Protein AF-A0A1A8N4Y7-F1 (afdb_monomer_lite)

InterPro domains:
  IPR052587 TELO2-interacting protein 1 homolog [PTHR18460] (1-140)

Sequence (198 aa):
MRTSNDQKKLFVLKVFLGYFKVLGPLVSVVLNSAAHLERISKALMQVLELDVVDVRVVEERSHGESLERSSGSEGSYAAHIPQKHFLYFTDEKIFSVLMEICRTLGYYGNIYLLTDHFLDLYRQSLVYRKQAAMVLNEMVDPDTFWFTLNELHCPCSYTPPHPDLPPIQLSGMGRPRDEYSDNVLKLLREEFGWCDGS

Radius of gyration: 21.77 Å; chains: 1; bounding box: 58×40×51 Å

Organism: NCBI:txid704102

Structure (mmCIF, N/CA/C/O backbone):
data_AF-A0A1A8N4Y7-F1
#
_entry.id   AF-A0A1A8N4Y7-F1
#
loop_
_atom_site.group_PDB
_atom_site.id
_atom_site.type_symbol
_atom_site.label_atom_id
_atom_site.label_alt_id
_atom_site.label_comp_id
_atom_site.label_asym_id
_atom_site.label_entity_id
_atom_site.label_seq_id
_atom_site.pdbx_PDB_ins_code
_atom_site.Cartn_x
_atom_site.Cartn_y
_atom_site.Cartn_z
_atom_site.occupancy
_atom_site.B_iso_or_equiv
_atom_site.auth_seq_id
_atom_site.auth_comp_id
_atom_site.auth_asym_id
_atom_site.auth_atom_id
_atom_site.pdbx_PDB_model_num
ATOM 1 N N . MET A 1 1 ? -12.730 -2.961 15.810 1.00 57.03 1 MET A N 1
ATOM 2 C CA . MET A 1 1 ? -11.292 -2.636 15.932 1.00 57.03 1 MET A CA 1
ATOM 3 C C . MET A 1 1 ? -10.959 -1.882 17.215 1.00 57.03 1 MET A C 1
ATOM 5 O O . MET A 1 1 ? -10.147 -2.402 17.957 1.00 57.03 1 MET A O 1
ATOM 9 N N . ARG A 1 2 ? -11.600 -0.747 17.541 1.00 61.59 2 ARG A N 1
ATOM 10 C CA . ARG A 1 2 ? -11.180 0.144 18.651 1.00 61.59 2 ARG A CA 1
ATOM 11 C C . ARG A 1 2 ? -11.062 -0.472 20.060 1.00 61.59 2 ARG A C 1
ATOM 13 O O . ARG A 1 2 ? -10.175 -0.075 20.792 1.00 61.59 2 ARG A O 1
ATOM 20 N N . THR A 1 3 ? -11.907 -1.431 20.441 1.00 65.56 3 THR A N 1
ATOM 21 C CA . THR A 1 3 ? -11.985 -1.940 21.834 1.00 65.56 3 THR A CA 1
ATOM 22 C C . THR A 1 3 ? -11.586 -3.409 21.996 1.00 65.56 3 THR A C 1
ATOM 24 O O . THR A 1 3 ? -11.750 -3.996 23.060 1.00 65.56 3 THR A O 1
ATOM 27 N N . SER A 1 4 ? -11.096 -4.041 20.929 1.00 75.75 4 SER A N 1
ATOM 28 C CA . SER A 1 4 ? -10.704 -5.453 20.954 1.00 75.75 4 SER A CA 1
ATOM 29 C C . SER A 1 4 ? -9.263 -5.610 21.435 1.00 75.75 4 SER A C 1
ATOM 31 O O . SER A 1 4 ? -8.432 -4.763 21.130 1.00 75.75 4 SER A O 1
ATOM 33 N N . ASN A 1 5 ? -8.935 -6.729 22.086 1.00 86.69 5 ASN A N 1
ATOM 34 C CA . ASN A 1 5 ? -7.537 -7.110 22.301 1.00 86.69 5 ASN A CA 1
ATOM 35 C C . ASN A 1 5 ? -6.836 -7.337 20.941 1.00 86.69 5 ASN A C 1
ATOM 37 O O . ASN A 1 5 ? -7.474 -7.789 19.978 1.00 86.69 5 ASN A O 1
ATOM 41 N N . ASP A 1 6 ? -5.542 -7.041 20.878 1.00 89.06 6 ASP A N 1
ATOM 42 C CA . ASP A 1 6 ? -4.685 -7.097 19.694 1.00 89.06 6 ASP A CA 1
ATOM 43 C C . ASP A 1 6 ? -4.642 -8.486 19.065 1.00 89.06 6 ASP A C 1
ATOM 45 O O . ASP A 1 6 ? -4.742 -8.604 17.850 1.00 89.06 6 ASP A O 1
ATOM 49 N N . GLN A 1 7 ? -4.673 -9.555 19.865 1.00 90.75 7 GLN A N 1
ATOM 50 C CA . GLN A 1 7 ? -4.771 -10.925 19.340 1.00 90.75 7 GLN A CA 1
ATOM 51 C C . GLN A 1 7 ? -6.005 -11.127 18.446 1.00 90.75 7 GLN A C 1
ATOM 53 O O . GLN A 1 7 ? -5.927 -11.704 17.360 1.00 90.75 7 GLN A O 1
ATOM 58 N N . LYS A 1 8 ? -7.157 -10.591 18.864 1.00 91.12 8 LYS A N 1
ATOM 59 C CA . LYS A 1 8 ? -8.396 -10.679 18.085 1.00 91.12 8 LYS A CA 1
ATOM 60 C C . LYS A 1 8 ? -8.382 -9.721 16.890 1.00 91.12 8 LYS A C 1
ATOM 62 O O . LYS A 1 8 ? -8.895 -10.090 15.836 1.00 91.12 8 LYS A O 1
ATOM 67 N N . LYS A 1 9 ? -7.765 -8.536 17.008 1.00 91.50 9 LYS A N 1
ATOM 68 C CA . LYS A 1 9 ? -7.546 -7.632 15.860 1.00 91.50 9 LYS A CA 1
ATOM 69 C C . LYS A 1 9 ? -6.680 -8.308 14.797 1.00 91.50 9 LYS A C 1
ATOM 71 O O . LYS A 1 9 ? -7.064 -8.334 13.633 1.00 91.50 9 LYS A O 1
ATOM 76 N N . LEU A 1 10 ? -5.565 -8.909 15.212 1.00 93.12 10 LEU A N 1
ATOM 77 C CA . LEU A 1 10 ? -4.629 -9.618 14.349 1.00 93.12 10 LEU A CA 1
ATOM 78 C C . LEU A 1 10 ? -5.305 -10.789 13.634 1.00 93.12 10 LEU A C 1
ATOM 80 O O . LEU A 1 10 ? -5.138 -10.941 12.427 1.00 93.12 10 LEU A O 1
ATOM 84 N N . PHE A 1 11 ? -6.104 -11.587 14.349 1.00 94.50 11 PHE A N 1
ATOM 85 C CA . PHE A 1 11 ? -6.874 -12.670 13.738 1.00 94.50 11 PHE A CA 1
ATOM 86 C C . PHE A 1 11 ? -7.826 -12.152 12.651 1.00 94.50 11 PHE A C 1
ATOM 88 O O . PHE A 1 11 ? -7.798 -12.645 11.526 1.00 94.50 11 PHE A O 1
ATOM 95 N N . VAL A 1 12 ? -8.624 -11.123 12.958 1.00 94.69 12 VAL A N 1
ATOM 96 C CA . VAL A 1 12 ? -9.572 -10.537 11.994 1.00 94.69 12 VAL A CA 1
ATOM 97 C C . VAL A 1 12 ? -8.844 -9.964 10.776 1.00 94.69 12 VAL A C 1
ATOM 99 O O . VAL A 1 12 ? -9.284 -10.190 9.652 1.00 94.69 12 VAL A O 1
ATOM 102 N N . LEU A 1 13 ? -7.716 -9.277 10.975 1.00 95.44 13 LEU A N 1
ATOM 103 C CA . LEU A 1 13 ? -6.910 -8.732 9.880 1.00 95.44 13 LEU A CA 1
ATOM 104 C C . LEU A 1 13 ? -6.302 -9.827 9.001 1.00 95.44 13 LEU A C 1
ATOM 106 O O . LEU A 1 13 ? -6.333 -9.704 7.782 1.00 95.44 13 LEU A O 1
ATOM 110 N N . LYS A 1 14 ? -5.811 -10.923 9.590 1.00 96.19 14 LYS A N 1
ATOM 111 C CA . LYS A 1 14 ? -5.306 -12.073 8.825 1.00 96.19 14 LYS A CA 1
ATOM 112 C C . LYS A 1 14 ? -6.402 -12.746 8.005 1.00 96.19 14 LYS A C 1
ATOM 114 O O . LYS A 1 14 ? -6.163 -13.104 6.857 1.00 96.19 14 LYS A O 1
ATOM 119 N N . VAL A 1 15 ? -7.601 -12.891 8.570 1.00 97.12 15 VAL A N 1
ATOM 120 C CA . VAL A 1 15 ? -8.767 -13.408 7.840 1.00 97.12 15 VAL A CA 1
ATOM 121 C C . VAL A 1 15 ? -9.135 -12.471 6.688 1.00 97.12 15 VAL A C 1
ATOM 123 O O . VAL A 1 15 ? -9.337 -12.928 5.567 1.00 97.12 15 VAL A O 1
ATOM 126 N N . PHE A 1 16 ? -9.164 -11.161 6.937 1.00 95.44 16 PHE A N 1
ATOM 127 C CA . PHE A 1 16 ? -9.442 -10.150 5.918 1.00 95.44 16 PHE A CA 1
ATOM 128 C C . PHE A 1 16 ? -8.416 -10.166 4.775 1.00 95.44 16 PHE A C 1
ATOM 130 O O . PHE A 1 16 ? -8.795 -10.213 3.607 1.00 95.44 16 PHE A O 1
ATOM 137 N N . LEU A 1 17 ? -7.125 -10.230 5.104 1.00 96.75 17 LEU A N 1
ATOM 138 C CA . LEU A 1 17 ? -6.049 -10.421 4.133 1.00 96.75 17 LEU A CA 1
ATOM 139 C C . LEU A 1 17 ? -6.221 -11.729 3.344 1.00 96.75 17 LEU A C 1
ATOM 141 O O . LEU A 1 17 ? -6.048 -11.745 2.127 1.00 96.75 17 LEU A O 1
ATOM 145 N N . GLY A 1 18 ? -6.591 -12.818 4.022 1.00 97.50 18 GLY A N 1
ATOM 146 C CA . GLY A 1 18 ? -6.888 -14.102 3.392 1.00 97.50 18 GLY A CA 1
ATOM 147 C C . GLY A 1 18 ? -7.985 -13.988 2.332 1.00 97.50 18 GLY A C 1
ATOM 148 O O . GLY A 1 18 ? -7.808 -14.498 1.229 1.00 97.50 18 GLY A O 1
ATOM 149 N N . TYR A 1 19 ? -9.066 -13.253 2.612 1.00 96.44 19 TYR A N 1
ATOM 150 C CA . TYR A 1 19 ? -10.117 -13.001 1.621 1.00 96.44 19 TYR A CA 1
ATOM 151 C C . TYR A 1 19 ? -9.598 -12.262 0.386 1.00 96.44 19 TYR A C 1
ATOM 153 O O . TYR A 1 19 ? -9.947 -12.651 -0.725 1.00 96.44 19 TYR A O 1
ATOM 161 N N . PHE A 1 20 ? -8.737 -11.252 0.542 1.00 95.25 20 PHE A N 1
ATOM 162 C CA . PHE A 1 20 ? -8.137 -10.582 -0.616 1.00 95.25 20 PHE A CA 1
ATOM 163 C C . PHE A 1 20 ? -7.240 -11.506 -1.433 1.00 95.25 20 PHE A C 1
ATOM 165 O O . PHE A 1 20 ? -7.329 -11.502 -2.657 1.00 95.25 20 PHE A O 1
ATOM 172 N N . LYS A 1 21 ? -6.428 -12.339 -0.776 1.00 94.75 21 LYS A N 1
ATOM 173 C CA . LYS A 1 21 ? -5.584 -13.319 -1.474 1.00 94.75 21 LYS A CA 1
ATOM 174 C C . LYS A 1 21 ? -6.410 -14.347 -2.248 1.00 94.75 21 LYS A C 1
ATOM 176 O O . LYS A 1 21 ? -6.024 -14.714 -3.350 1.00 94.75 21 LYS A O 1
ATOM 181 N N . VAL A 1 22 ? -7.542 -14.785 -1.693 1.00 97.75 22 VAL A N 1
ATOM 182 C CA . VAL A 1 22 ? -8.465 -15.716 -2.364 1.00 97.75 22 VAL A CA 1
ATOM 183 C C . VAL A 1 22 ? -9.197 -15.046 -3.529 1.00 97.75 22 VAL A C 1
ATOM 185 O O . VAL A 1 22 ? -9.360 -15.664 -4.576 1.00 97.75 22 VAL A O 1
ATOM 188 N N . LEU A 1 23 ? -9.628 -13.790 -3.368 1.00 96.31 23 LEU A N 1
ATOM 189 C CA . LEU A 1 23 ? -10.265 -13.024 -4.443 1.00 96.31 23 LEU A CA 1
ATOM 190 C C . LEU A 1 23 ? -9.293 -12.722 -5.594 1.00 96.31 23 LEU A C 1
ATOM 192 O O . LEU A 1 23 ? -9.710 -12.702 -6.754 1.00 96.31 23 LEU A O 1
ATOM 196 N N . GLY A 1 24 ? -8.016 -12.481 -5.285 1.00 95.25 24 GLY A N 1
ATOM 197 C CA . GLY A 1 24 ? -6.978 -12.204 -6.272 1.00 95.25 24 GLY A CA 1
ATOM 198 C C . GLY A 1 24 ? -7.381 -11.054 -7.208 1.00 95.25 24 GLY A C 1
ATOM 199 O O . GLY A 1 24 ? -7.834 -10.017 -6.726 1.00 95.25 24 GLY A O 1
ATOM 200 N N . PRO A 1 25 ? -7.310 -11.214 -8.543 1.00 95.31 25 PRO A N 1
ATOM 201 C CA . PRO A 1 25 ? -7.673 -10.156 -9.496 1.00 95.31 25 PRO A CA 1
ATOM 202 C C . PRO A 1 25 ? -9.106 -9.608 -9.359 1.00 95.31 25 PRO A C 1
ATOM 204 O O . PRO A 1 25 ? -9.379 -8.478 -9.768 1.00 95.31 25 PRO A O 1
ATOM 207 N N . LEU A 1 26 ? -10.035 -10.365 -8.755 1.00 96.50 26 LEU A N 1
ATOM 208 C CA . LEU A 1 26 ? -11.404 -9.893 -8.503 1.00 96.50 26 LEU A CA 1
ATOM 209 C C . LEU A 1 26 ? -11.458 -8.754 -7.476 1.00 96.50 26 LEU A C 1
ATOM 211 O O . LEU A 1 26 ? -12.466 -8.051 -7.403 1.00 96.50 26 LEU A O 1
ATOM 215 N N . VAL A 1 27 ? -10.382 -8.529 -6.715 1.00 96.00 27 VAL A N 1
ATOM 216 C CA . VAL A 1 27 ? -10.250 -7.375 -5.819 1.00 96.00 27 VAL A CA 1
ATOM 217 C C . VAL A 1 27 ? -10.451 -6.065 -6.582 1.00 96.00 27 VAL A C 1
ATOM 219 O O . VAL A 1 27 ? -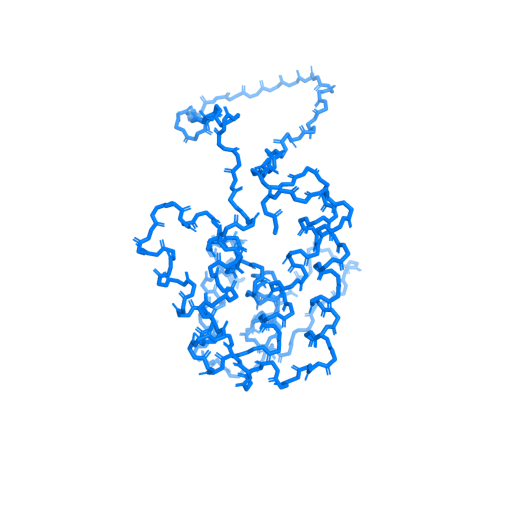11.211 -5.222 -6.112 1.00 96.00 27 VAL A O 1
ATOM 222 N N . SER A 1 28 ? -9.883 -5.918 -7.784 1.00 95.38 28 SER A N 1
ATOM 223 C CA . SER A 1 28 ? -10.105 -4.733 -8.629 1.00 95.38 28 SER A CA 1
ATOM 224 C C . SER A 1 28 ? -11.594 -4.500 -8.924 1.00 95.38 28 SER A C 1
ATOM 226 O O . SER A 1 28 ? -12.100 -3.387 -8.781 1.00 95.38 28 SER A O 1
ATOM 228 N N . VAL A 1 29 ? -12.340 -5.569 -9.231 1.00 95.62 29 VAL A N 1
ATOM 229 C CA . VAL A 1 29 ? -13.786 -5.494 -9.506 1.00 95.62 29 VAL A CA 1
ATOM 230 C C . VAL A 1 29 ? -14.568 -5.057 -8.268 1.00 95.62 29 VAL A C 1
ATOM 232 O O . VAL A 1 29 ? -15.445 -4.200 -8.366 1.00 95.62 29 VAL A O 1
ATOM 235 N N . VAL A 1 30 ? -14.238 -5.608 -7.097 1.00 95.00 30 VAL A N 1
ATOM 236 C CA . VAL A 1 30 ? -14.878 -5.231 -5.827 1.00 95.00 30 VAL A CA 1
ATOM 237 C C . VAL A 1 30 ? -14.598 -3.764 -5.486 1.00 95.00 30 VAL A C 1
ATOM 239 O O . VAL A 1 30 ? -15.504 -3.049 -5.052 1.00 95.00 30 VAL A O 1
ATOM 242 N N . LEU A 1 31 ? -13.368 -3.297 -5.712 1.00 95.06 31 LEU A N 1
ATOM 243 C CA . LEU A 1 31 ? -12.937 -1.935 -5.389 1.00 95.06 31 LEU A CA 1
ATOM 244 C C . LEU A 1 31 ? -13.480 -0.865 -6.344 1.00 95.06 31 LEU A C 1
ATOM 246 O O . LEU A 1 31 ? -13.580 0.288 -5.938 1.00 95.06 31 LEU A O 1
ATOM 250 N N . ASN A 1 32 ? -13.930 -1.227 -7.549 1.00 93.75 32 ASN A N 1
ATOM 251 C CA . ASN A 1 32 ? -14.665 -0.298 -8.421 1.00 93.75 32 ASN A CA 1
ATOM 252 C C . ASN A 1 32 ? -15.988 0.185 -7.796 1.00 93.75 32 ASN A C 1
ATOM 254 O O . ASN A 1 32 ? -16.564 1.184 -8.224 1.00 93.75 32 ASN A O 1
ATOM 258 N N . SER A 1 33 ? -16.488 -0.501 -6.766 1.00 96.56 33 SER A N 1
ATOM 259 C CA . SER A 1 33 ? -17.605 -0.011 -5.971 1.00 96.56 33 SER A CA 1
ATOM 260 C C . SER A 1 33 ? -17.134 1.048 -4.972 1.00 96.56 33 SER A C 1
ATOM 262 O O . SER A 1 33 ? -16.488 0.728 -3.971 1.00 96.56 33 SER A O 1
ATOM 264 N N . ALA A 1 34 ? -17.561 2.297 -5.186 1.00 94.69 34 ALA A N 1
ATOM 265 C CA . ALA A 1 34 ? -17.242 3.430 -4.313 1.00 94.69 34 ALA A CA 1
ATOM 266 C C . ALA A 1 34 ? -17.517 3.141 -2.826 1.00 94.69 34 ALA A C 1
ATOM 268 O O . ALA A 1 34 ? -16.712 3.479 -1.967 1.00 94.69 34 ALA A O 1
ATOM 269 N N . ALA A 1 35 ? -18.606 2.432 -2.512 1.00 95.81 35 ALA A N 1
ATOM 270 C CA . ALA A 1 35 ? -18.960 2.101 -1.134 1.00 95.81 35 ALA A CA 1
ATOM 271 C C . ALA A 1 35 ? -18.015 1.072 -0.484 1.00 95.81 35 ALA A C 1
ATOM 273 O O . ALA A 1 35 ? -17.877 1.051 0.740 1.00 95.81 35 ALA A O 1
ATOM 274 N N . HIS A 1 36 ? -17.402 0.171 -1.257 1.00 95.25 36 HIS A N 1
ATOM 275 C CA . HIS A 1 36 ? -16.406 -0.768 -0.730 1.00 95.25 36 HIS A CA 1
ATOM 276 C C . HIS A 1 36 ? -15.056 -0.077 -0.563 1.00 95.25 36 HIS A C 1
ATOM 278 O O . HIS A 1 36 ? -14.459 -0.183 0.510 1.00 95.25 36 HIS A O 1
ATOM 284 N N . LEU A 1 37 ? -14.639 0.684 -1.580 1.00 96.31 37 LEU A N 1
ATOM 285 C CA . LEU A 1 37 ? -13.425 1.491 -1.541 1.00 96.31 37 LEU A CA 1
ATOM 286 C C . LEU A 1 37 ? -13.443 2.444 -0.342 1.00 96.31 37 LEU A C 1
ATOM 288 O O . LEU A 1 37 ? -12.561 2.377 0.504 1.00 96.31 37 LEU A O 1
ATOM 292 N N . GLU A 1 38 ? -14.506 3.231 -0.179 1.00 95.44 38 GLU A N 1
ATOM 293 C CA . GLU A 1 38 ? -14.634 4.193 0.917 1.00 95.44 38 GLU A CA 1
ATOM 294 C C . GLU A 1 38 ? -14.578 3.523 2.300 1.00 95.44 38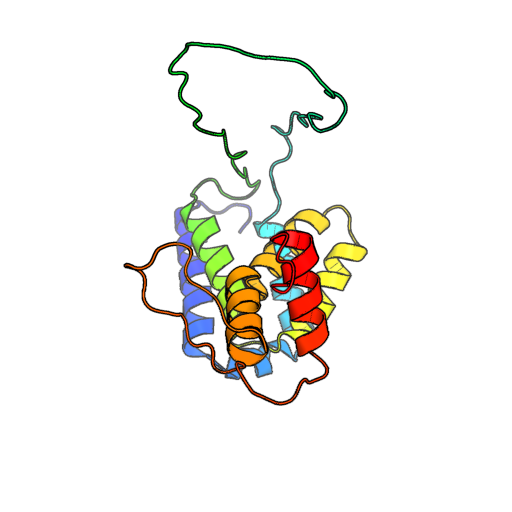 GLU A C 1
ATOM 296 O O . GLU A 1 38 ? -13.912 4.021 3.211 1.00 95.44 38 GLU A O 1
ATOM 301 N N . ARG A 1 39 ? -15.249 2.374 2.475 1.00 95.62 39 ARG A N 1
ATOM 302 C CA . ARG A 1 39 ? -15.230 1.636 3.749 1.00 95.62 39 ARG A CA 1
ATOM 303 C C . ARG A 1 39 ? -13.833 1.134 4.090 1.00 95.62 39 ARG A C 1
ATOM 305 O O . ARG A 1 39 ? -13.419 1.259 5.242 1.00 95.62 39 ARG A O 1
ATOM 312 N N . ILE A 1 40 ? -13.120 0.580 3.110 1.00 95.06 40 ILE A N 1
ATOM 313 C CA . ILE A 1 40 ? -11.752 0.089 3.295 1.00 95.06 40 ILE A CA 1
ATOM 314 C C . ILE A 1 40 ? -10.816 1.260 3.591 1.00 95.06 40 ILE A C 1
ATOM 316 O O . ILE A 1 40 ? -10.089 1.213 4.583 1.00 95.06 40 ILE A O 1
ATOM 320 N N . SER A 1 41 ? -10.888 2.338 2.810 1.00 95.12 41 SER A N 1
ATOM 321 C CA . SER A 1 41 ? -10.057 3.527 2.995 1.00 95.12 41 SER A CA 1
ATOM 322 C C . SER A 1 41 ? -10.249 4.146 4.374 1.00 95.12 41 SER A C 1
ATOM 324 O O . SER A 1 41 ? -9.273 4.353 5.093 1.00 95.12 41 SER A O 1
ATOM 326 N N . LYS A 1 42 ? -11.497 4.366 4.811 1.00 93.31 42 LYS A N 1
ATOM 327 C CA . LYS A 1 42 ? -11.785 4.899 6.153 1.00 93.31 42 LYS A CA 1
ATOM 328 C C . LYS A 1 42 ? -11.284 3.972 7.260 1.00 93.31 42 LYS A C 1
ATOM 330 O O . LYS A 1 42 ? -10.741 4.453 8.253 1.00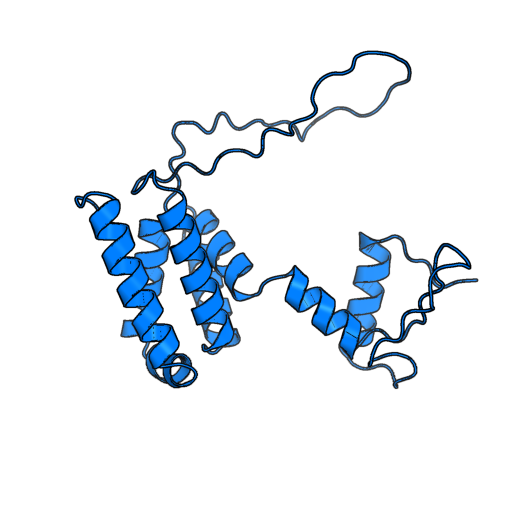 93.31 42 LYS A O 1
ATOM 335 N N . ALA A 1 43 ? -11.431 2.657 7.091 1.00 93.75 43 ALA A N 1
ATOM 336 C CA . ALA A 1 43 ? -10.924 1.687 8.056 1.00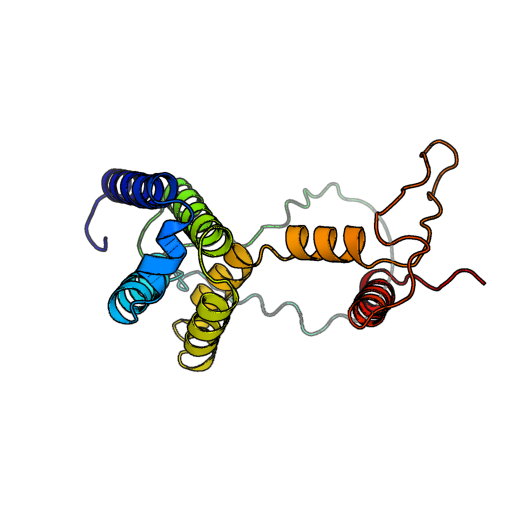 93.75 43 ALA A CA 1
ATOM 337 C C . ALA A 1 43 ? -9.389 1.712 8.151 1.00 93.75 43 ALA A C 1
ATOM 339 O O . ALA A 1 43 ? -8.864 1.660 9.263 1.00 93.75 43 ALA A O 1
ATOM 340 N N . LEU A 1 44 ? -8.685 1.837 7.019 1.00 94.56 44 LEU A N 1
ATOM 341 C CA . LEU A 1 44 ? -7.226 1.976 6.972 1.00 94.56 44 LEU A CA 1
ATOM 342 C C . LEU A 1 44 ? -6.762 3.283 7.623 1.00 94.56 44 LEU A C 1
ATOM 344 O O . LEU A 1 44 ? -5.902 3.245 8.498 1.00 94.56 44 LEU A O 1
ATOM 348 N N . MET A 1 45 ? -7.373 4.419 7.270 1.00 93.62 45 MET A N 1
ATOM 349 C CA . MET A 1 45 ? -7.046 5.721 7.872 1.00 93.62 45 MET A CA 1
ATOM 350 C C . MET A 1 45 ? -7.241 5.717 9.387 1.00 93.62 45 MET A C 1
ATOM 352 O O . MET A 1 45 ? -6.457 6.315 10.120 1.00 93.62 45 MET A O 1
ATOM 356 N N . GLN A 1 46 ? -8.278 5.018 9.850 1.00 90.25 46 GLN A N 1
ATOM 357 C CA . GLN A 1 46 ? -8.541 4.852 11.266 1.00 90.25 46 GLN A CA 1
ATOM 358 C C . GLN A 1 46 ? -7.503 3.940 11.926 1.00 90.25 46 GLN A C 1
ATOM 360 O O . GLN A 1 46 ? -6.902 4.332 12.909 1.00 90.25 46 GLN A O 1
ATOM 365 N N . VAL A 1 47 ? -7.281 2.715 11.447 1.00 90.56 47 VAL A N 1
ATOM 366 C CA . VAL A 1 47 ? -6.401 1.769 12.161 1.00 90.56 47 VAL A CA 1
ATOM 367 C C . VAL A 1 47 ? -4.927 2.191 12.138 1.00 90.56 47 VAL A C 1
ATOM 369 O O . VAL A 1 47 ? -4.207 1.871 13.077 1.00 90.56 47 VAL A O 1
ATOM 372 N N . LEU A 1 48 ? -4.502 2.938 11.114 1.00 90.62 48 LEU A N 1
ATOM 373 C CA . LEU A 1 48 ? -3.144 3.478 10.976 1.00 90.62 48 LEU A CA 1
ATOM 374 C C . LEU A 1 48 ? -2.951 4.836 11.665 1.00 90.62 48 LEU A C 1
ATOM 376 O O . LEU A 1 48 ? -1.911 5.465 11.480 1.00 90.62 48 LEU A O 1
ATOM 380 N N . GLU A 1 49 ? -3.933 5.319 12.428 1.00 89.31 49 GLU A N 1
ATOM 381 C CA . GLU A 1 49 ? -3.798 6.566 13.178 1.00 89.31 49 GLU A CA 1
ATOM 382 C C . GLU A 1 49 ? -2.628 6.466 14.166 1.00 89.31 49 GLU A C 1
ATOM 384 O O . GLU A 1 49 ? -2.607 5.616 15.064 1.00 89.31 49 GLU A O 1
ATOM 389 N N . LEU A 1 50 ? -1.627 7.316 13.943 1.00 82.44 50 LEU A N 1
ATOM 390 C CA . LEU A 1 50 ? -0.409 7.357 14.740 1.00 82.44 50 LEU A CA 1
ATOM 391 C C . LEU A 1 50 ? -0.694 8.017 16.085 1.00 82.44 50 LEU A C 1
ATOM 393 O O . LEU A 1 50 ? -1.386 9.034 16.153 1.00 82.44 50 LEU A O 1
ATOM 397 N N . ASP A 1 51 ? -0.110 7.461 17.137 1.00 76.94 51 ASP A N 1
ATOM 398 C CA . ASP A 1 51 ? -0.063 8.100 18.438 1.00 76.94 51 ASP A CA 1
ATOM 399 C C . ASP A 1 51 ? 1.016 9.190 18.414 1.00 76.94 51 ASP A C 1
ATOM 401 O O . ASP A 1 51 ? 2.217 8.920 18.389 1.00 76.94 51 ASP A O 1
ATOM 405 N N . VAL A 1 52 ? 0.574 10.446 18.343 1.00 65.44 52 VAL A N 1
ATOM 406 C CA . VAL A 1 52 ? 1.459 11.617 18.259 1.00 65.44 52 VAL A CA 1
ATOM 407 C C . VAL A 1 52 ? 1.876 12.104 19.657 1.00 65.44 52 VAL A C 1
ATOM 409 O O . VAL A 1 52 ? 2.594 13.095 19.761 1.00 65.44 52 VAL A O 1
ATOM 412 N N . VAL A 1 53 ? 1.472 11.423 20.739 1.00 59.66 53 VAL A N 1
ATOM 413 C CA . VAL A 1 53 ? 1.784 11.840 22.119 1.00 59.66 53 VAL A CA 1
ATOM 414 C C . VAL A 1 53 ? 3.295 11.879 22.383 1.00 59.66 53 VAL A C 1
ATOM 416 O O . VAL A 1 53 ? 3.749 12.737 23.136 1.00 59.66 53 VAL A O 1
ATOM 419 N N . ASP A 1 54 ? 4.080 11.036 21.703 1.00 47.31 54 ASP A N 1
ATOM 420 C CA . ASP A 1 54 ? 5.543 10.973 21.853 1.00 47.31 54 ASP A CA 1
ATOM 421 C C . ASP A 1 54 ? 6.313 11.628 20.692 1.00 47.31 54 ASP A C 1
ATOM 423 O O . ASP A 1 54 ? 7.509 11.409 20.495 1.00 47.31 54 ASP A O 1
ATOM 427 N N . VAL A 1 55 ? 5.644 12.473 19.899 1.00 50.66 55 VAL A N 1
ATOM 428 C CA . VAL A 1 55 ? 6.330 13.292 18.895 1.00 50.66 55 VAL A CA 1
ATOM 429 C C . VAL A 1 55 ? 6.818 14.561 19.581 1.00 50.66 55 VAL A C 1
ATOM 431 O O . VAL A 1 55 ? 6.310 15.662 19.369 1.00 50.66 55 VAL A O 1
ATOM 434 N N . ARG A 1 56 ? 7.886 14.411 20.375 1.00 44.50 56 ARG A N 1
ATOM 435 C CA . ARG A 1 56 ? 8.911 15.456 20.393 1.00 44.50 56 ARG A CA 1
ATOM 436 C C . ARG A 1 56 ? 9.411 15.545 18.962 1.00 44.50 56 ARG A C 1
ATOM 438 O O . ARG A 1 56 ? 10.208 14.727 18.516 1.00 44.50 56 ARG A O 1
ATOM 445 N N . VAL A 1 57 ? 8.816 16.473 18.221 1.00 48.81 57 VAL A N 1
ATOM 446 C CA . VAL A 1 57 ? 9.272 16.901 16.908 1.00 48.81 57 VAL A CA 1
ATOM 447 C C . VAL A 1 57 ? 10.737 17.271 17.095 1.00 48.81 57 VAL A C 1
ATOM 449 O O . VAL A 1 57 ? 11.049 18.335 17.618 1.00 48.81 57 VAL A O 1
ATOM 452 N N . VAL A 1 58 ? 11.644 16.364 16.746 1.00 47.09 58 VAL A N 1
ATOM 453 C CA . VAL A 1 58 ? 13.038 16.723 16.536 1.00 47.09 58 VAL A CA 1
ATOM 454 C C . VAL A 1 58 ? 13.032 17.521 15.236 1.00 47.09 58 VAL A C 1
ATOM 456 O O . VAL A 1 58 ? 13.133 16.984 14.134 1.00 47.09 58 VAL A O 1
ATOM 459 N N . GLU A 1 59 ? 12.806 18.825 15.382 1.00 45.31 59 GLU A N 1
ATOM 460 C CA . GLU A 1 59 ? 13.250 19.855 14.450 1.00 45.31 59 GLU A CA 1
ATOM 461 C C . GLU A 1 59 ? 14.794 19.819 14.371 1.00 45.31 59 GLU A C 1
ATOM 463 O O . GLU A 1 59 ? 15.459 20.764 14.763 1.00 45.31 59 GLU A O 1
ATOM 468 N N . GLU A 1 60 ? 15.408 18.737 13.879 1.00 42.75 60 GLU A N 1
ATOM 469 C CA . GLU A 1 60 ? 16.834 18.727 13.487 1.00 42.75 60 GLU A CA 1
ATOM 470 C C . GLU A 1 60 ? 16.962 18.512 11.983 1.00 42.75 60 GLU A C 1
ATOM 472 O O . GLU A 1 60 ? 17.546 17.546 11.497 1.00 42.75 60 GLU A O 1
ATOM 477 N N . ARG A 1 61 ? 16.403 19.438 11.204 1.00 45.69 61 ARG A N 1
ATOM 478 C CA . ARG A 1 61 ? 16.918 19.689 9.847 1.00 45.69 61 ARG A CA 1
ATOM 479 C C . ARG A 1 61 ? 17.175 21.159 9.538 1.00 45.69 61 ARG A C 1
ATOM 481 O O . ARG A 1 61 ? 17.564 21.466 8.417 1.00 45.69 61 ARG A O 1
ATOM 488 N N . SER A 1 62 ? 17.053 22.053 10.518 1.00 49.28 62 SER A N 1
ATOM 489 C CA . SER A 1 62 ? 17.439 23.451 10.340 1.00 49.28 62 SER A CA 1
ATOM 490 C C . SER A 1 62 ? 18.642 23.798 11.210 1.00 49.28 62 SER A C 1
ATOM 492 O O . SER A 1 62 ? 18.519 23.930 12.421 1.00 49.28 62 SER A O 1
ATOM 494 N N . HIS A 1 63 ? 19.760 24.013 10.509 1.00 41.28 63 HIS A N 1
ATOM 495 C CA . HIS A 1 63 ? 20.993 24.714 10.897 1.00 41.28 63 HIS A CA 1
ATOM 496 C C . HIS A 1 63 ? 22.173 23.842 11.343 1.00 41.28 63 HIS A C 1
ATOM 498 O O . HIS A 1 63 ? 22.185 23.264 12.422 1.00 41.28 63 HIS A O 1
ATOM 504 N N . GLY A 1 64 ? 23.212 23.822 10.501 1.00 33.25 64 GLY A N 1
ATOM 505 C CA . GLY A 1 64 ? 24.507 23.225 10.820 1.00 33.25 64 GLY A CA 1
ATOM 506 C C . GLY A 1 64 ? 25.426 23.082 9.612 1.00 33.25 64 GLY A C 1
ATOM 507 O O . GLY A 1 64 ? 25.912 21.995 9.329 1.00 33.25 64 GLY A O 1
ATOM 508 N N . GLU A 1 65 ? 25.628 24.166 8.867 1.00 42.16 65 GLU A N 1
ATOM 509 C CA . GLU A 1 65 ? 26.718 24.280 7.901 1.00 42.16 65 GLU A CA 1
ATOM 510 C C . GLU A 1 65 ? 28.063 24.299 8.663 1.00 42.16 65 GLU A C 1
ATOM 512 O O . GLU A 1 65 ? 28.215 25.073 9.602 1.00 42.16 65 GLU A O 1
ATOM 517 N N . SER A 1 66 ? 29.029 23.488 8.212 1.00 42.12 66 SER A N 1
ATOM 518 C CA . SER A 1 66 ? 30.486 23.641 8.400 1.00 42.12 66 SER A CA 1
ATOM 519 C C . SER A 1 66 ? 31.090 23.548 9.822 1.00 42.12 66 SER A C 1
ATOM 521 O O . SER A 1 66 ? 30.975 24.471 10.618 1.00 42.12 66 SER A O 1
ATOM 523 N N . LEU A 1 67 ? 31.847 22.475 10.110 1.00 44.75 67 LEU A N 1
ATOM 524 C CA . LEU A 1 67 ? 33.317 22.499 10.306 1.00 44.75 67 LEU A CA 1
ATOM 525 C C . LEU A 1 67 ? 33.859 21.154 10.859 1.00 44.75 67 LEU A C 1
ATOM 527 O O . LEU A 1 67 ? 33.447 20.682 11.909 1.00 44.75 67 LEU A O 1
ATOM 531 N N . GLU A 1 68 ? 34.851 20.608 10.149 1.00 43.69 68 GLU A N 1
ATOM 532 C CA . GLU A 1 68 ? 36.095 19.987 10.651 1.00 43.69 68 GLU A CA 1
ATOM 533 C C . GLU A 1 68 ? 36.078 18.889 11.756 1.00 43.69 68 GLU A C 1
ATOM 535 O O . GLU A 1 68 ? 36.004 19.143 12.950 1.00 43.69 68 GLU A O 1
ATOM 540 N N . ARG A 1 69 ? 36.393 17.667 11.296 1.00 37.84 69 ARG A N 1
ATOM 541 C CA . ARG A 1 69 ? 37.616 16.892 11.616 1.00 37.84 69 ARG A CA 1
ATOM 542 C C . ARG A 1 69 ? 37.819 16.280 13.028 1.00 37.84 69 ARG A C 1
ATOM 544 O O . ARG A 1 69 ? 38.079 16.942 14.024 1.00 37.84 69 ARG A O 1
ATOM 551 N N . SER A 1 70 ? 38.002 14.953 12.965 1.00 37.28 70 SER A N 1
ATOM 552 C CA . SER A 1 70 ? 38.839 14.039 13.781 1.00 37.28 70 SER A CA 1
ATOM 553 C C . SER A 1 70 ? 38.320 13.365 15.068 1.00 37.28 70 SER A C 1
ATOM 555 O O . SER A 1 70 ? 38.164 13.969 16.119 1.00 37.28 70 SER A O 1
ATOM 557 N N . SER A 1 71 ? 38.301 12.029 14.936 1.00 41.75 71 SER A N 1
ATOM 558 C CA . SER A 1 71 ? 38.734 10.962 15.855 1.00 41.75 71 SER A CA 1
ATOM 559 C C . SER A 1 71 ? 37.920 10.626 17.107 1.00 41.75 71 SER A C 1
ATOM 561 O O . SER A 1 71 ? 37.991 11.309 18.120 1.00 41.75 71 SER A O 1
ATOM 563 N N . GLY A 1 72 ? 37.370 9.407 17.070 1.00 39.31 72 GLY A N 1
ATOM 564 C CA . GLY A 1 72 ? 37.535 8.445 18.159 1.00 39.31 72 GLY A CA 1
ATOM 565 C C . GLY A 1 72 ? 36.400 8.381 19.167 1.00 39.31 72 GLY A C 1
ATOM 566 O O . GLY A 1 72 ? 36.540 8.873 20.278 1.00 39.31 72 GLY A O 1
ATOM 567 N N . SER A 1 73 ? 35.320 7.684 18.818 1.00 35.47 73 SER A N 1
ATOM 568 C CA . SER A 1 73 ? 34.522 6.933 19.790 1.00 35.47 73 SER A CA 1
ATOM 569 C C . SER A 1 73 ? 33.620 5.957 19.040 1.00 35.47 73 SER A C 1
ATOM 571 O O . SER A 1 73 ? 32.812 6.372 18.210 1.00 35.47 73 SER A O 1
ATOM 573 N N . GLU A 1 74 ? 33.782 4.664 19.315 1.00 44.72 74 GLU A N 1
ATOM 574 C CA . GLU A 1 74 ? 32.847 3.599 18.950 1.00 44.72 74 GLU A CA 1
ATOM 575 C C . GLU A 1 74 ? 31.521 3.826 19.697 1.00 44.72 74 GLU A C 1
ATOM 577 O O . GLU A 1 74 ? 31.231 3.222 20.726 1.00 44.72 74 GLU A O 1
ATOM 582 N N . GLY A 1 75 ? 30.723 4.768 19.203 1.00 34.19 75 GLY A N 1
ATOM 583 C CA . GLY A 1 75 ? 29.354 4.992 19.632 1.00 34.19 75 GLY A CA 1
ATOM 584 C C . GLY A 1 75 ? 28.424 4.300 18.653 1.00 34.19 75 GLY A C 1
ATOM 585 O O . GLY A 1 75 ? 28.350 4.693 17.497 1.00 34.19 75 GLY A O 1
ATOM 586 N N . SER A 1 76 ? 27.737 3.260 19.118 1.00 39.66 76 SER A N 1
ATOM 587 C CA . SER A 1 76 ? 26.662 2.557 18.418 1.00 39.66 76 SER A CA 1
ATOM 588 C C . SER A 1 76 ? 25.709 3.534 17.713 1.00 39.66 76 SER A C 1
ATOM 590 O O . SER A 1 76 ? 24.788 4.066 18.331 1.00 39.66 76 SER A O 1
ATOM 592 N N . TYR A 1 77 ? 25.899 3.742 16.407 1.00 39.66 77 TYR A N 1
ATOM 593 C CA . TYR A 1 77 ? 24.934 4.405 15.530 1.00 39.66 77 TYR A CA 1
ATOM 594 C C . TYR A 1 77 ? 23.784 3.437 15.231 1.00 39.66 77 TYR A C 1
ATOM 596 O O . TYR A 1 77 ? 23.486 3.122 14.079 1.00 39.66 77 TYR A O 1
ATOM 604 N N . ALA A 1 78 ? 23.115 2.944 16.273 1.00 38.12 78 ALA A N 1
ATOM 605 C CA . ALA A 1 78 ? 21.733 2.540 16.118 1.00 38.12 78 ALA A CA 1
ATOM 606 C C . ALA A 1 78 ? 20.977 3.846 15.878 1.00 38.12 78 ALA A C 1
ATOM 608 O O . ALA A 1 78 ? 20.545 4.504 16.821 1.00 38.12 78 ALA A O 1
ATOM 609 N N . ALA A 1 79 ? 20.921 4.274 14.614 1.00 38.62 79 ALA A N 1
ATOM 610 C CA . ALA A 1 79 ? 20.016 5.317 14.180 1.00 38.62 79 ALA A CA 1
ATOM 611 C C . ALA A 1 79 ? 18.654 4.939 14.761 1.00 38.62 79 ALA A C 1
ATOM 613 O O . ALA A 1 79 ? 18.075 3.925 14.369 1.00 38.62 79 ALA A O 1
ATOM 614 N N . HIS A 1 80 ? 18.215 5.668 15.786 1.00 44.38 80 HIS A N 1
ATOM 615 C CA . HIS A 1 80 ? 16.934 5.441 16.424 1.00 44.38 80 HIS A CA 1
ATOM 616 C C . HIS A 1 80 ? 15.882 5.763 15.370 1.00 44.38 80 HIS A C 1
ATOM 618 O O . HIS A 1 80 ? 15.473 6.911 15.214 1.00 44.38 80 HIS A O 1
ATOM 624 N N . ILE A 1 81 ? 15.501 4.753 14.585 1.00 45.88 81 ILE A N 1
ATOM 625 C CA . ILE A 1 81 ? 14.374 4.849 13.674 1.00 45.88 81 ILE A CA 1
ATOM 626 C C . ILE A 1 81 ? 13.192 5.195 14.579 1.00 45.88 81 ILE A C 1
ATOM 628 O O . ILE A 1 81 ? 12.912 4.428 15.506 1.00 45.88 81 ILE A O 1
ATOM 632 N N . PRO A 1 82 ? 12.540 6.352 14.384 1.00 52.78 82 PRO A N 1
ATOM 633 C CA . PRO A 1 82 ? 11.436 6.754 15.233 1.00 52.78 82 PRO A CA 1
ATOM 634 C C . PRO A 1 82 ? 10.372 5.659 15.191 1.00 52.78 82 PRO A C 1
ATOM 636 O O . PRO A 1 82 ? 9.834 5.329 14.130 1.00 52.78 82 PRO A O 1
ATOM 639 N N . GLN A 1 83 ? 10.122 5.050 16.349 1.00 59.72 83 GLN A N 1
ATOM 640 C CA . GLN A 1 83 ? 9.180 3.952 16.465 1.00 59.72 83 GLN A CA 1
ATOM 641 C C . GLN A 1 83 ? 7.773 4.490 16.188 1.00 59.72 83 GLN A C 1
ATOM 643 O O . GLN A 1 83 ? 7.330 5.475 16.785 1.00 59.72 83 GLN A O 1
ATOM 648 N N . LYS A 1 84 ? 7.087 3.875 15.220 1.00 70.44 84 LYS A N 1
ATOM 649 C CA . LYS A 1 84 ? 5.725 4.252 14.835 1.00 70.44 84 LYS A CA 1
ATOM 650 C C . LYS A 1 84 ? 4.776 3.748 15.919 1.00 70.44 84 LYS A C 1
ATOM 652 O O . LYS A 1 84 ? 4.378 2.591 15.902 1.00 70.44 84 LYS A O 1
ATOM 657 N N . HIS A 1 85 ? 4.422 4.610 16.862 1.00 78.12 85 HIS A N 1
ATOM 658 C CA . HIS A 1 85 ? 3.394 4.300 17.849 1.00 78.12 85 HIS A CA 1
ATOM 659 C C . HIS A 1 85 ? 2.011 4.495 17.217 1.00 78.12 85 HIS A C 1
ATOM 661 O O . HIS A 1 85 ? 1.774 5.493 16.535 1.00 78.12 85 HIS A O 1
ATOM 667 N N . PHE A 1 86 ? 1.103 3.536 17.408 1.00 84.69 86 PHE A N 1
ATOM 668 C CA . PHE A 1 86 ? -0.252 3.557 16.848 1.00 84.69 86 PHE A CA 1
ATOM 669 C C . PHE A 1 86 ? -1.292 3.626 17.965 1.00 84.69 86 PHE A C 1
ATOM 671 O O . PHE A 1 86 ? -1.180 2.929 18.970 1.00 84.69 86 PHE A O 1
ATOM 678 N N . LEU A 1 87 ? -2.356 4.410 17.767 1.00 82.94 87 LEU A N 1
ATOM 679 C CA . LEU A 1 87 ? -3.392 4.596 18.793 1.00 82.94 87 LEU A CA 1
ATOM 680 C C . LEU A 1 87 ? -4.200 3.324 19.077 1.00 82.94 87 LEU A C 1
ATOM 682 O O . LEU A 1 87 ? -4.756 3.156 20.162 1.00 82.94 87 LEU A O 1
ATOM 686 N N . TYR A 1 88 ? -4.332 2.442 18.084 1.00 84.62 88 TYR A N 1
ATOM 687 C CA . TYR A 1 88 ? -5.279 1.329 18.146 1.00 84.62 88 TYR A CA 1
ATOM 688 C C . TYR A 1 88 ? -4.637 -0.040 18.325 1.00 84.62 88 TYR A C 1
ATOM 690 O O . TYR A 1 88 ? -5.391 -1.009 18.422 1.00 84.62 88 TYR A O 1
ATOM 698 N N . PHE A 1 89 ? -3.313 -0.162 18.353 1.00 87.62 89 PHE A N 1
ATOM 699 C CA . PHE A 1 89 ? -2.622 -1.429 18.598 1.00 87.62 89 PHE A CA 1
ATOM 700 C C . PHE A 1 89 ? -1.171 -1.192 19.026 1.00 87.62 89 PHE A C 1
ATOM 702 O O . PHE A 1 89 ? -0.590 -0.160 18.706 1.00 87.62 89 PHE A O 1
ATOM 709 N N . THR A 1 90 ? -0.589 -2.173 19.709 1.00 85.94 90 THR A N 1
ATOM 710 C CA . THR A 1 90 ? 0.824 -2.175 20.120 1.00 85.94 90 THR A CA 1
ATOM 711 C C . THR A 1 90 ? 1.603 -3.353 19.535 1.00 85.94 90 THR A C 1
ATOM 713 O O . THR A 1 90 ? 2.827 -3.305 19.474 1.00 85.94 90 THR A O 1
ATOM 716 N N . ASP A 1 91 ? 0.921 -4.410 19.077 1.00 88.00 91 ASP A N 1
ATOM 717 C CA . ASP A 1 91 ? 1.573 -5.547 18.420 1.00 88.00 91 ASP A CA 1
ATOM 718 C C . ASP A 1 91 ? 2.029 -5.180 16.993 1.00 88.00 91 ASP A C 1
ATOM 720 O O . ASP A 1 91 ? 1.211 -5.008 16.087 1.00 88.00 91 ASP A O 1
ATOM 724 N N . GLU A 1 92 ? 3.343 -5.136 16.762 1.00 87.88 92 GLU A N 1
ATOM 725 C CA . GLU A 1 92 ? 3.980 -4.875 15.455 1.00 87.88 92 GLU A CA 1
ATOM 726 C C . GLU A 1 92 ? 3.527 -5.845 14.343 1.00 87.88 92 GLU A C 1
ATOM 728 O O . GLU A 1 92 ? 3.578 -5.537 13.145 1.00 87.88 92 GLU A O 1
ATOM 733 N N . LYS A 1 93 ? 3.018 -7.031 14.707 1.00 91.69 93 LYS A N 1
ATOM 734 C CA . LYS A 1 93 ? 2.435 -7.968 13.733 1.00 91.69 93 LYS A CA 1
ATOM 735 C C . LYS A 1 93 ? 1.169 -7.405 13.097 1.00 91.69 93 LYS A C 1
ATOM 737 O O . LYS A 1 93 ? 0.885 -7.728 11.946 1.00 91.69 93 LYS A O 1
ATOM 742 N N . ILE A 1 94 ? 0.405 -6.583 13.820 1.00 92.56 94 ILE A N 1
ATOM 743 C CA . ILE A 1 94 ? -0.774 -5.906 13.268 1.00 92.56 94 ILE A CA 1
ATOM 744 C C . ILE A 1 94 ? -0.332 -4.924 12.191 1.00 92.56 94 ILE A C 1
ATOM 746 O O . ILE A 1 94 ? -0.886 -4.958 11.093 1.00 92.56 94 ILE A O 1
ATOM 750 N N . PHE A 1 95 ? 0.699 -4.124 12.472 1.00 92.44 95 PHE A N 1
ATOM 751 C CA . PHE A 1 95 ? 1.285 -3.231 11.479 1.00 92.44 95 PHE A CA 1
ATOM 752 C C . PHE A 1 95 ? 1.748 -4.007 10.243 1.00 92.44 95 PHE A C 1
ATOM 754 O O . PHE A 1 95 ? 1.339 -3.689 9.130 1.00 92.44 95 PHE A O 1
ATOM 761 N N . SER A 1 96 ? 2.497 -5.093 10.444 1.00 92.75 96 SER A N 1
ATOM 762 C CA . SER A 1 96 ? 2.991 -5.947 9.356 1.00 92.75 96 SER A CA 1
ATOM 763 C C . SER A 1 96 ? 1.860 -6.458 8.450 1.00 92.75 96 SER A C 1
ATOM 765 O O . SER A 1 96 ? 1.954 -6.364 7.228 1.00 92.75 96 SER A O 1
ATOM 767 N N . VAL A 1 97 ? 0.755 -6.940 9.037 1.00 96.19 97 VAL A N 1
ATOM 768 C CA . VAL A 1 97 ? -0.415 -7.415 8.274 1.00 96.19 97 VAL A CA 1
ATOM 769 C C . VAL A 1 97 ? -1.141 -6.263 7.572 1.00 96.19 97 VAL A C 1
ATOM 771 O O . VAL A 1 97 ? -1.623 -6.442 6.458 1.00 96.19 97 VAL A O 1
ATOM 774 N N . LEU A 1 98 ? -1.218 -5.074 8.177 1.00 95.81 98 LEU A N 1
ATOM 775 C CA . LEU A 1 98 ? -1.805 -3.895 7.530 1.00 95.81 98 LEU A CA 1
ATOM 776 C C . LEU A 1 98 ? -0.996 -3.452 6.308 1.00 95.81 98 LEU A C 1
ATOM 778 O O . LEU A 1 98 ? -1.592 -3.131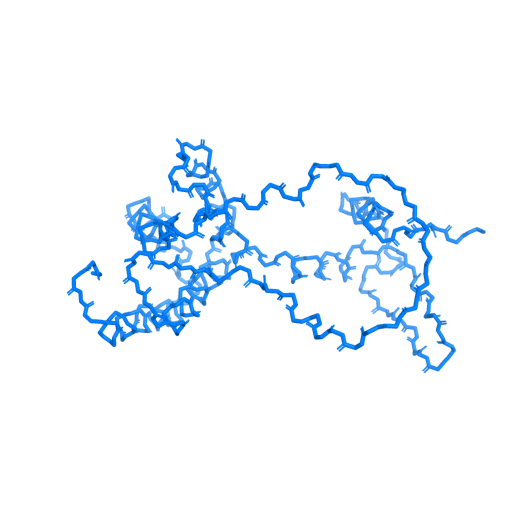 5.281 1.00 95.81 98 LEU A O 1
ATOM 782 N N . MET A 1 99 ? 0.337 -3.475 6.390 1.00 94.44 99 MET A N 1
ATOM 783 C CA . MET A 1 99 ? 1.196 -3.177 5.239 1.00 94.44 99 MET A CA 1
ATOM 784 C C . MET A 1 99 ? 1.039 -4.246 4.154 1.00 94.44 99 MET A C 1
ATOM 786 O O . MET A 1 99 ? 0.906 -3.919 2.978 1.00 94.44 99 MET A O 1
ATOM 790 N N . GLU A 1 100 ? 0.932 -5.520 4.538 1.00 95.81 100 GLU A N 1
ATOM 791 C CA . GLU A 1 100 ? 0.648 -6.606 3.594 1.00 95.81 100 GLU A CA 1
ATOM 792 C C . GLU A 1 100 ? -0.722 -6.444 2.908 1.00 95.81 100 GLU A C 1
ATOM 794 O O . GLU A 1 100 ? -0.842 -6.690 1.707 1.00 95.81 100 GLU A O 1
ATOM 799 N N . ILE A 1 101 ? -1.745 -5.971 3.629 1.00 96.75 101 ILE A N 1
ATOM 800 C CA . ILE A 1 101 ? -3.044 -5.607 3.043 1.00 96.75 101 ILE A CA 1
ATOM 801 C C . ILE A 1 101 ? -2.876 -4.468 2.030 1.00 96.75 101 ILE A C 1
ATOM 803 O O . ILE A 1 101 ? -3.414 -4.572 0.930 1.00 96.75 101 ILE A O 1
ATOM 807 N N . CYS A 1 102 ? -2.121 -3.414 2.357 1.00 96.88 102 CYS A N 1
ATOM 808 C CA . CYS A 1 102 ? -1.885 -2.290 1.442 1.00 96.88 102 CYS A CA 1
ATOM 809 C C . CYS A 1 102 ? -1.184 -2.751 0.155 1.00 96.88 102 CYS A C 1
ATOM 811 O O . CYS A 1 102 ? -1.675 -2.464 -0.934 1.00 96.88 102 CYS A O 1
ATOM 813 N N . ARG A 1 103 ? -0.128 -3.564 0.267 1.00 94.94 103 ARG A N 1
ATOM 814 C CA . ARG A 1 103 ? 0.561 -4.162 -0.891 1.00 94.94 103 ARG A CA 1
ATOM 815 C C . ARG A 1 103 ? -0.366 -5.046 -1.719 1.00 94.94 103 ARG A C 1
ATOM 817 O O . ARG A 1 103 ? -0.386 -4.955 -2.939 1.00 94.94 103 ARG A O 1
ATOM 824 N N . THR A 1 104 ? -1.189 -5.867 -1.063 1.00 95.50 104 THR A N 1
ATOM 825 C CA . THR A 1 104 ? -2.161 -6.746 -1.740 1.00 95.50 104 THR A CA 1
ATOM 826 C C . THR A 1 104 ? -3.210 -5.939 -2.512 1.00 95.50 104 THR A C 1
ATOM 828 O O . THR A 1 104 ? -3.593 -6.325 -3.616 1.00 95.50 104 THR A O 1
ATOM 831 N N . LEU A 1 105 ? -3.660 -4.809 -1.956 1.00 95.62 105 LEU A N 1
ATOM 832 C CA . LEU A 1 105 ? -4.566 -3.884 -2.637 1.00 95.62 105 LEU A CA 1
ATOM 833 C C . LEU A 1 105 ? -3.893 -3.220 -3.843 1.00 95.62 105 LEU A C 1
ATOM 835 O O . LEU A 1 105 ? -4.513 -3.171 -4.898 1.00 95.62 105 LEU A O 1
ATOM 839 N N . GLY A 1 106 ? -2.647 -2.756 -3.713 1.00 93.94 106 GLY A N 1
ATOM 840 C CA . GLY A 1 106 ? -1.886 -2.190 -4.834 1.00 93.94 106 GLY A CA 1
ATOM 841 C C . GLY A 1 106 ? -1.625 -3.208 -5.949 1.00 93.94 106 GLY A C 1
ATOM 842 O O . GLY A 1 106 ? -1.747 -2.878 -7.123 1.00 93.94 106 GLY A O 1
ATOM 843 N N . TYR A 1 107 ? -1.353 -4.462 -5.578 1.00 93.25 107 TYR A N 1
ATOM 844 C CA . TYR A 1 107 ? -1.046 -5.544 -6.513 1.00 93.25 107 TYR A CA 1
ATOM 845 C C . TYR A 1 107 ? -2.267 -6.046 -7.297 1.00 93.25 107 TYR A C 1
ATOM 847 O O . TYR A 1 107 ? -2.193 -6.221 -8.511 1.00 93.25 107 TYR A O 1
ATOM 855 N N . TYR A 1 108 ? -3.396 -6.304 -6.623 1.00 94.75 108 TYR A N 1
ATOM 856 C CA . TYR A 1 108 ? -4.600 -6.832 -7.283 1.00 94.75 108 TYR A CA 1
ATOM 857 C C . TYR A 1 108 ? -5.620 -5.762 -7.687 1.00 94.75 108 TYR A C 1
ATOM 859 O O . TYR A 1 108 ? -6.540 -6.056 -8.451 1.00 94.75 108 TYR A O 1
ATOM 867 N N . GLY A 1 109 ? -5.530 -4.558 -7.126 1.00 94.31 109 GLY A N 1
ATOM 868 C CA . GLY A 1 109 ? -6.427 -3.446 -7.415 1.00 94.31 109 GLY A CA 1
ATOM 869 C C . GLY A 1 109 ? -6.000 -2.643 -8.640 1.00 94.31 109 GLY A C 1
ATOM 870 O O . GLY A 1 109 ? -4.918 -2.814 -9.193 1.00 94.31 109 GLY A O 1
ATOM 871 N N . ASN A 1 110 ? -6.863 -1.724 -9.070 1.00 94.50 110 ASN A N 1
ATOM 872 C CA . ASN A 1 110 ? -6.480 -0.728 -10.062 1.00 94.50 110 ASN A CA 1
ATOM 873 C C . ASN A 1 110 ? -5.659 0.373 -9.372 1.00 94.50 110 ASN A C 1
ATOM 875 O O . ASN A 1 110 ? -6.224 1.206 -8.661 1.00 94.50 110 ASN A O 1
ATOM 879 N N . ILE A 1 111 ? -4.339 0.374 -9.586 1.00 91.81 111 ILE A N 1
ATOM 880 C CA . ILE A 1 111 ? -3.423 1.318 -8.931 1.00 91.81 111 ILE A CA 1
ATOM 881 C C . ILE A 1 111 ? -3.782 2.781 -9.210 1.00 91.81 111 ILE A C 1
ATOM 883 O O . ILE A 1 111 ? -3.672 3.606 -8.314 1.00 91.81 111 ILE A O 1
ATOM 887 N N . TYR A 1 112 ? -4.299 3.112 -10.396 1.00 93.69 112 TYR A N 1
ATOM 888 C CA . TYR A 1 112 ? -4.699 4.484 -10.719 1.00 93.69 112 TYR A CA 1
ATOM 889 C C . TYR A 1 112 ? -5.899 4.935 -9.885 1.00 93.69 112 TYR A C 1
ATOM 891 O O . TYR A 1 112 ? -5.867 6.019 -9.311 1.00 93.69 112 TYR A O 1
ATOM 899 N N . LEU A 1 113 ? -6.922 4.080 -9.759 1.00 95.75 113 LEU A N 1
ATOM 900 C CA . LEU A 1 113 ? -8.092 4.342 -8.913 1.00 95.75 113 LEU A CA 1
ATOM 901 C C . LEU A 1 113 ? -7.686 4.508 -7.443 1.00 95.75 113 LEU A C 1
ATOM 903 O O . LEU A 1 113 ? -8.165 5.407 -6.756 1.00 95.75 113 LEU A O 1
ATOM 907 N N . LEU A 1 114 ? -6.818 3.617 -6.957 1.00 96.25 114 LEU A N 1
ATOM 908 C CA . LEU A 1 114 ? -6.352 3.637 -5.574 1.00 96.25 114 LEU A CA 1
ATOM 909 C C . LEU A 1 114 ? -5.518 4.885 -5.291 1.00 96.25 114 LEU A C 1
ATOM 911 O O . LEU A 1 114 ? -5.807 5.600 -4.334 1.00 96.25 114 LEU A O 1
ATOM 915 N N . THR A 1 115 ? -4.522 5.168 -6.129 1.00 95.31 115 THR A N 1
ATOM 916 C CA . THR A 1 115 ? -3.652 6.332 -5.963 1.00 95.31 115 THR A CA 1
ATOM 917 C C . THR A 1 115 ? -4.449 7.626 -6.022 1.00 95.31 115 THR A C 1
ATOM 919 O O . THR A 1 115 ? -4.260 8.458 -5.143 1.00 95.31 115 THR A O 1
ATOM 922 N N . ASP A 1 116 ? -5.372 7.782 -6.974 1.00 95.56 116 ASP A N 1
ATOM 923 C CA . ASP A 1 116 ? -6.243 8.960 -7.056 1.00 95.56 116 ASP A CA 1
ATOM 924 C C . ASP A 1 116 ? -7.058 9.143 -5.763 1.00 95.56 116 ASP A C 1
ATOM 926 O O . ASP A 1 116 ? -6.978 10.180 -5.101 1.00 95.56 116 ASP A O 1
ATOM 930 N N . HIS A 1 117 ? -7.722 8.078 -5.306 1.00 96.00 117 HIS A N 1
ATOM 931 C CA . HIS A 1 117 ? -8.543 8.113 -4.099 1.00 96.00 117 HIS A CA 1
ATOM 932 C C . HIS A 1 117 ? -7.746 8.416 -2.815 1.00 96.00 117 HIS A C 1
ATOM 934 O O . HIS A 1 117 ? -8.164 9.234 -1.991 1.00 96.00 117 HIS A O 1
ATOM 940 N N . PHE A 1 118 ? -6.598 7.764 -2.605 1.00 96.19 118 PHE A N 1
ATOM 941 C CA . PHE A 1 118 ? -5.776 8.004 -1.414 1.00 96.19 118 PHE A CA 1
ATOM 942 C C . PHE A 1 118 ? -5.025 9.338 -1.481 1.00 96.19 118 PHE A C 1
ATOM 944 O O . PHE A 1 118 ? -4.802 9.957 -0.437 1.00 96.19 118 PHE A O 1
ATOM 951 N N . LEU A 1 119 ? -4.682 9.823 -2.677 1.00 95.00 119 LEU A N 1
ATOM 952 C CA . LEU A 1 119 ? -4.115 11.156 -2.868 1.00 95.00 119 LEU A CA 1
ATOM 953 C C . LEU A 1 119 ? -5.141 12.250 -2.548 1.00 95.00 119 LEU A C 1
ATOM 955 O O . LEU A 1 119 ? -4.791 13.262 -1.937 1.00 95.00 119 LEU A O 1
ATOM 959 N N . ASP A 1 120 ? -6.411 12.027 -2.874 1.00 94.81 120 ASP A N 1
ATOM 960 C CA . ASP A 1 120 ? -7.502 12.898 -2.448 1.00 94.81 120 ASP A CA 1
ATOM 961 C C . ASP A 1 120 ? -7.641 12.929 -0.922 1.00 94.81 120 ASP A C 1
ATOM 963 O O . ASP A 1 120 ? -7.668 14.010 -0.328 1.00 94.81 120 ASP A O 1
ATOM 967 N N . LEU A 1 121 ? -7.618 11.769 -0.254 1.00 93.69 121 LEU A N 1
ATOM 968 C CA . LEU A 1 121 ? -7.624 11.705 1.215 1.00 93.69 121 LEU A CA 1
ATOM 969 C C . LEU A 1 121 ? -6.406 12.406 1.838 1.00 93.69 121 LEU A C 1
ATOM 971 O O . LEU A 1 121 ? -6.545 13.100 2.850 1.00 93.69 121 LEU A O 1
ATOM 975 N N . TYR A 1 122 ? -5.231 12.268 1.219 1.00 93.31 122 TYR A N 1
ATOM 976 C CA . TYR A 1 122 ? -4.001 12.952 1.623 1.00 93.31 122 TYR A CA 1
ATOM 977 C C . TYR A 1 122 ? -4.136 14.480 1.545 1.00 93.31 122 TYR A C 1
ATOM 979 O O . TYR A 1 122 ? -3.660 15.196 2.431 1.00 93.31 122 TYR A O 1
ATOM 987 N N . ARG A 1 123 ? -4.775 14.989 0.484 1.00 91.38 123 ARG A N 1
ATOM 988 C CA . ARG A 1 123 ? -4.956 16.428 0.244 1.00 91.38 123 ARG A CA 1
ATOM 989 C C . ARG A 1 123 ? -6.047 17.039 1.121 1.00 91.38 123 ARG A C 1
ATOM 991 O O . ARG A 1 123 ? -5.885 18.170 1.571 1.00 91.38 123 ARG A O 1
ATOM 998 N N . GLN A 1 124 ? -7.136 16.311 1.363 1.00 86.62 124 GLN A N 1
ATOM 999 C CA . GLN A 1 124 ? -8.340 16.844 2.012 1.00 86.62 124 GLN A CA 1
ATOM 1000 C C . GLN A 1 124 ? -8.247 16.920 3.543 1.00 86.62 124 GLN A C 1
ATOM 1002 O O . GLN A 1 124 ? -8.930 17.742 4.149 1.00 86.62 124 GLN A O 1
ATOM 1007 N N . SER A 1 125 ? -7.431 16.081 4.192 1.00 82.06 125 SER A N 1
ATOM 1008 C CA . SER A 1 125 ? -7.394 15.996 5.656 1.00 82.06 125 SER A CA 1
ATOM 1009 C C . SER A 1 125 ? -5.972 15.919 6.199 1.00 82.06 125 SER A C 1
ATOM 1011 O O . SER A 1 125 ? -5.258 14.939 5.991 1.00 82.06 125 SER A O 1
ATOM 1013 N N . LEU A 1 126 ? -5.586 16.915 7.003 1.00 80.00 126 LEU A N 1
ATOM 1014 C CA . LEU A 1 126 ? -4.324 16.883 7.752 1.00 80.00 126 LEU A CA 1
ATOM 1015 C C . LEU A 1 126 ? -4.263 15.694 8.725 1.00 80.00 126 LEU A C 1
ATOM 1017 O O . LEU A 1 126 ? -3.179 15.166 8.966 1.00 80.00 126 LEU A O 1
ATOM 1021 N N . VAL A 1 127 ? -5.420 15.244 9.230 1.00 81.94 127 VAL A N 1
ATOM 1022 C CA . VAL A 1 127 ? -5.538 14.085 10.132 1.00 81.94 127 VAL A CA 1
ATOM 1023 C C . VAL A 1 127 ? -5.196 12.787 9.415 1.00 81.94 127 VAL A C 1
ATOM 1025 O O . VAL A 1 127 ? -4.655 11.887 10.042 1.00 81.94 127 VAL A O 1
ATOM 1028 N N . TYR A 1 128 ? -5.500 12.684 8.119 1.00 84.06 128 TYR A N 1
ATOM 1029 C CA . TYR A 1 128 ? -5.244 11.482 7.322 1.00 84.06 128 TYR A CA 1
ATOM 1030 C C . TYR A 1 128 ? -3.945 11.541 6.534 1.00 84.06 128 TYR A C 1
ATOM 1032 O O . TYR A 1 128 ? -3.509 10.519 6.020 1.00 84.06 128 TYR A O 1
ATOM 1040 N N . ARG A 1 129 ? -3.295 12.704 6.445 1.00 89.31 129 ARG A N 1
ATOM 1041 C CA . ARG A 1 129 ? -2.136 12.914 5.572 1.00 89.31 129 ARG A CA 1
ATOM 1042 C C . ARG A 1 129 ? -1.007 11.907 5.810 1.00 89.31 129 ARG A C 1
ATOM 1044 O O . ARG A 1 129 ? -0.446 11.389 4.849 1.00 89.31 129 ARG A O 1
ATOM 1051 N N . LYS A 1 130 ? -0.687 11.598 7.072 1.00 89.88 130 LYS A N 1
ATOM 1052 C CA . LYS A 1 130 ? 0.391 10.651 7.417 1.00 89.88 130 LYS A CA 1
ATOM 1053 C C . LYS A 1 130 ? 0.012 9.208 7.059 1.00 89.88 130 LYS A C 1
ATOM 1055 O O . LYS A 1 130 ? 0.828 8.475 6.511 1.00 89.88 130 LYS A O 1
ATOM 1060 N N . GLN A 1 131 ? -1.230 8.822 7.326 1.00 92.56 131 GLN A N 1
ATOM 1061 C CA . GLN A 1 131 ? -1.774 7.492 7.059 1.00 92.56 131 GLN A CA 1
ATOM 1062 C C . GLN A 1 131 ? -1.937 7.264 5.557 1.00 92.56 131 GLN A C 1
ATOM 1064 O O . GLN A 1 131 ? -1.541 6.223 5.051 1.00 92.56 131 GLN A O 1
ATOM 1069 N N . ALA A 1 132 ? -2.463 8.252 4.835 1.00 94.00 132 ALA A N 1
ATOM 1070 C CA . ALA A 1 132 ? -2.609 8.218 3.388 1.00 94.00 132 ALA A CA 1
ATOM 1071 C C . ALA A 1 132 ? -1.244 8.125 2.700 1.00 94.00 132 ALA A C 1
ATOM 1073 O O . ALA A 1 132 ? -1.080 7.292 1.817 1.00 94.00 132 ALA A O 1
ATOM 1074 N N . ALA A 1 133 ? -0.243 8.890 3.155 1.00 92.56 133 ALA A N 1
ATOM 1075 C CA . ALA A 1 133 ? 1.127 8.753 2.660 1.00 92.56 133 ALA A CA 1
ATOM 1076 C C . ALA A 1 133 ? 1.686 7.343 2.898 1.00 92.56 133 ALA A C 1
ATOM 1078 O O . ALA A 1 133 ? 2.282 6.758 2.003 1.00 92.56 133 ALA A O 1
ATOM 1079 N N . MET A 1 134 ? 1.457 6.776 4.086 1.00 92.19 134 MET A N 1
ATOM 1080 C CA . MET A 1 134 ? 1.893 5.418 4.409 1.00 92.19 134 MET A CA 1
ATOM 1081 C C . MET A 1 134 ? 1.230 4.373 3.505 1.00 92.19 134 MET A C 1
ATOM 1083 O O . MET A 1 134 ? 1.919 3.516 2.967 1.00 92.19 134 MET A O 1
ATOM 1087 N N . VAL A 1 135 ? -0.085 4.469 3.289 1.00 95.62 135 VAL A N 1
ATOM 1088 C CA . VAL A 1 135 ? -0.818 3.563 2.392 1.00 95.62 135 VAL A CA 1
ATOM 1089 C C . VAL A 1 135 ? -0.336 3.701 0.946 1.00 95.62 135 VAL A C 1
ATOM 1091 O O . VAL A 1 135 ? -0.083 2.686 0.305 1.00 95.62 135 VAL A O 1
ATOM 1094 N N . LEU A 1 136 ? -0.169 4.931 0.448 1.00 94.44 136 LEU A N 1
ATOM 1095 C CA . LEU A 1 136 ? 0.327 5.203 -0.906 1.00 94.44 136 LEU A CA 1
ATOM 1096 C C . LEU A 1 136 ? 1.728 4.621 -1.123 1.00 94.44 136 LEU A C 1
ATOM 1098 O O . LEU A 1 136 ? 1.951 3.937 -2.119 1.00 94.44 136 LEU A O 1
ATOM 1102 N N . ASN A 1 137 ? 2.643 4.840 -0.175 1.00 92.25 137 ASN A N 1
ATOM 1103 C CA . ASN A 1 137 ? 4.003 4.311 -0.250 1.00 92.25 137 ASN A CA 1
ATOM 1104 C C . ASN A 1 137 ? 4.009 2.780 -0.307 1.00 92.25 137 ASN A C 1
ATOM 1106 O O . ASN A 1 137 ? 4.765 2.192 -1.066 1.00 92.25 137 ASN A O 1
ATOM 1110 N N . GLU A 1 138 ? 3.146 2.122 0.459 1.00 93.62 138 GLU A N 1
ATOM 1111 C CA . GLU A 1 138 ? 3.100 0.658 0.486 1.00 93.62 138 GLU A CA 1
ATOM 1112 C C . GLU A 1 138 ? 2.363 0.052 -0.713 1.00 93.62 138 GLU A C 1
ATOM 1114 O O . GLU A 1 138 ? 2.650 -1.077 -1.094 1.00 93.62 138 GLU A O 1
ATOM 1119 N N . MET A 1 139 ? 1.408 0.769 -1.313 1.00 93.06 139 MET A N 1
ATOM 1120 C CA . MET A 1 139 ? 0.702 0.312 -2.517 1.00 93.06 139 MET A CA 1
ATOM 1121 C C . MET A 1 139 ? 1.557 0.422 -3.776 1.00 93.06 139 MET A C 1
ATOM 1123 O O . MET A 1 139 ? 1.491 -0.463 -4.625 1.00 93.06 139 MET A O 1
ATOM 1127 N N . VAL A 1 140 ? 2.302 1.523 -3.913 1.00 88.31 140 VAL A N 1
ATOM 1128 C CA . VAL A 1 140 ? 3.143 1.780 -5.089 1.00 88.31 140 VAL A CA 1
ATOM 1129 C C . VAL A 1 140 ? 4.460 1.011 -5.001 1.00 88.31 140 VAL A C 1
ATOM 1131 O O . VAL A 1 140 ? 4.989 0.640 -6.042 1.00 88.31 140 VAL A O 1
ATOM 1134 N N . ASP A 1 141 ? 4.953 0.759 -3.780 1.00 85.12 141 ASP A N 1
ATOM 1135 C CA . ASP A 1 141 ? 6.277 0.188 -3.504 1.00 85.12 141 ASP A CA 1
ATOM 1136 C C . ASP A 1 141 ? 7.371 0.874 -4.350 1.00 85.12 141 ASP A C 1
ATOM 1138 O O . ASP A 1 141 ? 7.803 0.335 -5.373 1.00 85.12 141 ASP A O 1
ATOM 1142 N N . PRO A 1 142 ? 7.786 2.100 -3.968 1.00 81.38 142 PRO A N 1
ATOM 1143 C CA . PRO A 1 142 ? 8.672 2.940 -4.766 1.00 81.38 142 PRO A CA 1
ATOM 1144 C C . PRO A 1 142 ? 9.955 2.250 -5.218 1.00 81.38 142 PRO A C 1
ATOM 1146 O O . PRO A 1 142 ? 10.398 2.512 -6.331 1.00 81.38 142 PRO A O 1
ATOM 1149 N N . ASP A 1 143 ? 10.522 1.362 -4.399 1.00 82.69 143 ASP A N 1
ATOM 1150 C CA . ASP A 1 143 ? 11.754 0.647 -4.731 1.00 82.69 143 ASP A CA 1
ATOM 1151 C C . ASP A 1 143 ? 11.495 -0.370 -5.843 1.00 82.69 143 ASP A C 1
ATOM 1153 O O . ASP A 1 143 ? 12.172 -0.353 -6.870 1.00 82.69 143 ASP A O 1
ATOM 1157 N N . THR A 1 144 ? 10.468 -1.213 -5.696 1.00 81.69 144 THR A N 1
ATOM 1158 C CA . THR A 1 144 ? 10.063 -2.157 -6.750 1.00 81.69 144 THR A CA 1
ATOM 1159 C C . THR A 1 144 ? 9.682 -1.422 -8.035 1.00 81.69 144 THR A C 1
ATOM 1161 O O . THR A 1 144 ? 10.049 -1.851 -9.135 1.00 81.69 144 THR A O 1
ATOM 1164 N N . PHE A 1 145 ? 8.983 -0.292 -7.912 1.00 83.69 145 PHE A N 1
ATOM 1165 C CA . PHE A 1 145 ? 8.591 0.538 -9.047 1.00 83.69 145 PHE A CA 1
ATOM 1166 C C . PHE A 1 145 ? 9.811 1.141 -9.748 1.00 83.69 145 PHE A C 1
ATOM 1168 O O . PHE A 1 145 ? 9.923 1.067 -10.972 1.00 83.69 145 PHE A O 1
ATOM 1175 N N . TRP A 1 146 ? 10.759 1.672 -8.975 1.00 86.06 146 TRP A N 1
ATOM 1176 C CA . TRP A 1 146 ? 12.023 2.199 -9.472 1.00 86.06 146 TRP A CA 1
ATOM 1177 C C . TRP A 1 146 ? 12.849 1.124 -10.176 1.00 86.06 146 TRP A C 1
ATOM 1179 O O . TRP A 1 146 ? 13.277 1.335 -11.310 1.00 86.06 146 TRP A O 1
ATOM 1189 N N . PHE A 1 147 ? 13.025 -0.048 -9.560 1.00 86.00 147 PHE A N 1
ATOM 1190 C CA . PHE A 1 147 ? 13.749 -1.158 -10.178 1.00 86.00 147 PHE A CA 1
ATOM 1191 C C . PHE A 1 147 ? 13.090 -1.608 -11.481 1.00 86.00 147 PHE A C 1
ATOM 1193 O O . PHE A 1 147 ? 13.793 -1.838 -12.459 1.00 86.00 147 PHE A O 1
ATOM 1200 N N . THR A 1 148 ? 11.758 -1.670 -11.526 1.00 86.69 148 THR A N 1
ATOM 1201 C CA . THR A 1 148 ? 11.015 -2.036 -12.741 1.00 86.69 148 THR A CA 1
ATOM 1202 C C . THR A 1 148 ? 11.185 -0.990 -13.841 1.00 86.69 148 THR A C 1
ATOM 1204 O O . THR A 1 148 ? 11.449 -1.342 -14.989 1.00 86.69 148 THR A O 1
ATOM 1207 N N . LEU A 1 149 ? 11.081 0.299 -13.503 1.00 87.81 149 LEU A N 1
ATOM 1208 C CA . LEU A 1 149 ? 11.306 1.386 -14.457 1.00 87.81 149 LEU A CA 1
ATOM 1209 C C . LEU A 1 149 ? 12.735 1.366 -15.000 1.00 87.81 149 LEU A C 1
ATOM 1211 O O . LEU A 1 149 ? 12.930 1.501 -16.206 1.00 87.81 149 LEU A O 1
ATOM 1215 N N . ASN A 1 150 ? 13.721 1.159 -14.130 1.00 88.31 150 ASN A N 1
ATOM 1216 C CA . ASN A 1 150 ? 15.120 1.098 -14.525 1.00 88.31 150 ASN A CA 1
ATOM 1217 C C . ASN A 1 150 ? 15.398 -0.134 -15.405 1.00 88.31 150 ASN A C 1
ATOM 1219 O O . ASN A 1 150 ? 15.998 -0.010 -16.468 1.00 88.31 150 ASN A O 1
ATOM 1223 N N . GLU A 1 151 ? 14.890 -1.308 -15.024 1.00 90.25 151 GLU A N 1
ATOM 1224 C CA . GLU A 1 151 ? 15.005 -2.544 -15.807 1.00 90.25 151 GLU A CA 1
ATOM 1225 C C . GLU A 1 151 ? 14.428 -2.384 -17.222 1.00 90.25 151 GLU A C 1
ATOM 1227 O O . GLU A 1 151 ? 15.039 -2.818 -18.199 1.00 90.25 151 GLU A O 1
ATOM 1232 N N . LEU A 1 152 ? 13.263 -1.741 -17.351 1.00 89.81 152 LEU A N 1
ATOM 1233 C CA . LEU A 1 152 ? 12.538 -1.641 -18.619 1.00 89.81 152 LEU A CA 1
ATOM 1234 C C . LEU A 1 152 ? 12.979 -0.474 -19.507 1.00 89.81 152 LEU A C 1
ATOM 1236 O O . LEU A 1 152 ? 12.988 -0.629 -20.730 1.00 89.81 152 LEU A O 1
ATOM 1240 N N . HIS A 1 153 ? 13.322 0.672 -18.915 1.00 90.25 153 HIS A N 1
ATOM 1241 C CA . HIS A 1 153 ? 13.475 1.938 -19.638 1.00 90.25 153 HIS A CA 1
ATOM 1242 C C . HIS A 1 153 ? 14.858 2.577 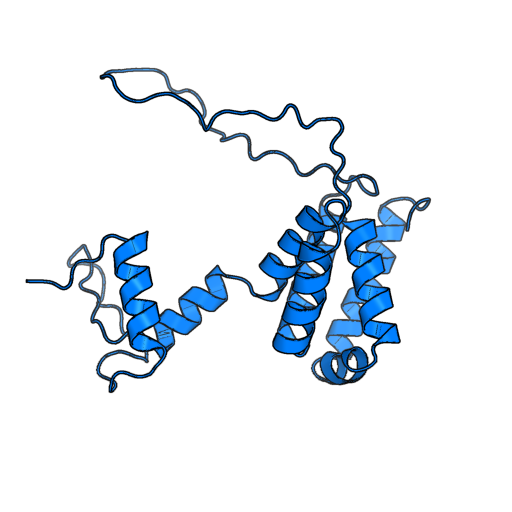-19.504 1.00 90.25 153 HIS A C 1
ATOM 1244 O O . HIS A 1 153 ? 15.064 3.641 -20.077 1.00 90.25 153 HIS A O 1
ATOM 1250 N N . CYS A 1 154 ? 15.817 1.984 -18.784 1.00 86.50 154 CYS A N 1
ATOM 1251 C CA . CYS A 1 154 ? 17.171 2.537 -18.737 1.00 86.50 154 CYS A CA 1
ATOM 1252 C C . CYS A 1 154 ? 17.901 2.301 -20.067 1.00 86.50 154 CYS A C 1
ATOM 1254 O O . CYS A 1 154 ? 18.197 1.150 -20.401 1.00 86.50 154 CYS A O 1
ATOM 1256 N N . PRO A 1 155 ? 18.238 3.360 -20.829 1.00 81.75 155 PRO A N 1
ATOM 1257 C CA . PRO A 1 155 ? 18.944 3.200 -22.095 1.00 81.75 155 PRO A CA 1
ATOM 1258 C C . PRO A 1 155 ? 20.467 3.092 -21.903 1.00 81.75 155 PRO A C 1
ATOM 1260 O O . PRO A 1 155 ? 21.180 2.768 -22.854 1.00 81.75 155 PRO A O 1
ATOM 1263 N N . CYS A 1 156 ? 20.977 3.384 -20.701 1.00 76.06 156 CYS A N 1
ATOM 1264 C CA . CYS A 1 156 ? 22.405 3.465 -20.405 1.00 76.06 156 CYS A CA 1
ATOM 1265 C C . CYS A 1 156 ? 22.998 2.111 -20.017 1.00 76.06 156 CYS A C 1
ATOM 1267 O O . CYS A 1 156 ? 22.371 1.309 -19.333 1.00 76.06 156 CYS A O 1
ATOM 1269 N N . SER A 1 157 ? 24.250 1.881 -20.414 1.00 75.94 157 SER A N 1
ATOM 1270 C CA . SER A 1 157 ? 25.034 0.727 -19.971 1.00 75.94 157 SER A CA 1
ATOM 1271 C C . SER A 1 157 ? 25.704 1.019 -18.626 1.00 75.94 157 SER A C 1
ATOM 1273 O O . SER A 1 157 ? 26.335 2.063 -18.467 1.00 75.94 157 SER A O 1
ATOM 1275 N N . TYR A 1 158 ? 25.606 0.091 -17.671 1.00 75.81 158 TYR A N 1
ATOM 1276 C CA . TYR A 1 158 ? 26.300 0.200 -16.384 1.00 75.81 158 TYR A CA 1
ATOM 1277 C C . TYR A 1 158 ? 27.725 -0.330 -16.536 1.00 75.81 158 TYR A C 1
ATOM 1279 O O . TYR A 1 158 ? 27.924 -1.507 -16.846 1.00 75.81 158 TYR A O 1
ATOM 1287 N N . THR A 1 159 ? 28.724 0.511 -16.274 1.00 73.88 159 THR A N 1
ATOM 1288 C CA . THR A 1 159 ? 30.089 0.041 -16.033 1.00 73.88 159 THR A CA 1
ATOM 1289 C C . THR A 1 159 ? 30.214 -0.382 -14.570 1.00 73.88 159 THR A C 1
ATOM 1291 O O . THR A 1 159 ? 29.962 0.428 -13.674 1.00 73.88 159 THR A O 1
ATOM 1294 N N . PRO A 1 160 ? 30.563 -1.649 -14.287 1.00 78.50 160 PRO A N 1
ATOM 1295 C CA . PRO A 1 160 ? 30.747 -2.081 -12.915 1.00 78.50 160 PRO A CA 1
ATOM 1296 C C . PRO A 1 160 ? 31.916 -1.311 -12.276 1.00 78.50 160 PRO A C 1
ATOM 1298 O O . PRO A 1 160 ? 32.930 -1.076 -12.936 1.00 78.50 160 PRO A O 1
ATOM 1301 N N . PRO A 1 161 ? 31.820 -0.943 -10.987 1.00 79.75 161 PRO A N 1
ATOM 1302 C CA . PRO A 1 161 ? 32.863 -0.177 -10.302 1.00 79.75 161 PRO A CA 1
ATOM 1303 C C . PRO A 1 161 ? 34.154 -0.978 -10.077 1.00 79.75 161 PRO A C 1
ATOM 1305 O O . PRO A 1 161 ? 35.188 -0.399 -9.755 1.00 79.75 161 PRO A O 1
ATOM 1308 N N . HIS A 1 162 ? 34.106 -2.304 -10.230 1.00 82.69 162 HIS A N 1
ATOM 1309 C CA . HIS A 1 162 ? 35.249 -3.193 -10.066 1.00 82.69 162 HIS A CA 1
ATOM 1310 C C . HIS A 1 162 ? 35.271 -4.255 -11.177 1.00 82.69 162 HIS A C 1
ATOM 1312 O O . HIS A 1 162 ? 34.206 -4.776 -11.515 1.00 82.69 162 HIS A O 1
ATOM 1318 N N . PRO A 1 163 ? 36.450 -4.624 -11.717 1.00 84.00 163 PRO A N 1
ATOM 1319 C CA . PRO A 1 163 ? 36.584 -5.603 -12.803 1.00 84.00 163 PRO A CA 1
ATOM 1320 C C . PRO A 1 163 ? 36.082 -7.015 -12.467 1.00 84.00 163 PRO A C 1
ATOM 1322 O O . PRO A 1 163 ? 35.730 -7.761 -13.375 1.00 84.00 163 PRO A O 1
ATOM 1325 N N . ASP A 1 164 ? 36.016 -7.376 -11.184 1.00 90.06 164 ASP A N 1
ATOM 1326 C CA . ASP A 1 164 ? 35.502 -8.688 -10.750 1.00 90.06 164 ASP A CA 1
ATOM 1327 C C . ASP A 1 164 ? 33.969 -8.785 -10.785 1.00 90.06 164 ASP A C 1
ATOM 1329 O O . ASP A 1 164 ? 33.408 -9.871 -10.634 1.00 90.06 164 ASP A O 1
ATOM 1333 N N . LEU A 1 165 ? 33.273 -7.658 -10.955 1.00 84.50 165 LEU A N 1
ATOM 1334 C CA . LEU A 1 165 ? 31.819 -7.637 -11.035 1.00 84.50 165 LEU A CA 1
ATOM 1335 C C . LEU A 1 165 ? 31.385 -7.767 -12.500 1.00 84.50 165 LEU A C 1
ATOM 1337 O O . LEU A 1 165 ? 31.850 -6.996 -13.345 1.00 84.50 165 LEU A O 1
ATOM 1341 N N . PRO A 1 166 ? 30.479 -8.706 -12.827 1.00 81.38 166 PRO A N 1
ATOM 1342 C CA . PRO A 1 166 ? 29.974 -8.825 -14.184 1.00 81.38 166 PRO A CA 1
ATOM 1343 C C . PRO A 1 166 ? 29.160 -7.576 -14.564 1.00 81.38 166 PRO A C 1
ATOM 1345 O O . PRO A 1 166 ? 28.474 -7.002 -13.711 1.00 81.38 166 PRO A O 1
ATOM 1348 N N . PRO A 1 167 ? 29.199 -7.154 -15.839 1.00 81.00 167 PRO A N 1
ATOM 1349 C CA . PRO A 1 167 ? 28.382 -6.047 -16.313 1.00 81.00 167 PRO A CA 1
ATOM 1350 C C . PRO A 1 167 ? 26.895 -6.390 -16.190 1.00 81.00 167 PRO A C 1
ATOM 1352 O O . PRO A 1 167 ? 26.456 -7.476 -16.574 1.00 81.00 167 PRO A O 1
ATOM 1355 N N . ILE A 1 168 ? 26.123 -5.443 -15.664 1.00 82.94 168 ILE A N 1
ATOM 1356 C CA . ILE A 1 168 ? 24.671 -5.566 -15.527 1.00 82.94 168 ILE A CA 1
ATOM 1357 C C . ILE A 1 168 ? 24.042 -5.332 -16.902 1.00 82.94 168 ILE A C 1
ATOM 1359 O O . ILE A 1 168 ? 24.416 -4.390 -17.598 1.00 82.94 168 ILE A O 1
ATOM 1363 N N . GLN A 1 169 ? 23.091 -6.185 -17.281 1.00 84.81 169 GLN A N 1
ATOM 1364 C CA . GLN A 1 169 ? 22.308 -6.053 -18.509 1.00 84.81 169 GLN A CA 1
ATOM 1365 C C . GLN A 1 169 ? 20.843 -5.867 -18.133 1.00 84.81 169 GLN A C 1
ATOM 1367 O O . GLN A 1 169 ? 20.234 -6.793 -17.602 1.00 84.81 169 GLN A O 1
ATOM 1372 N N . LEU A 1 170 ? 20.310 -4.674 -18.390 1.00 87.50 170 LEU A N 1
ATOM 1373 C CA . LEU A 1 170 ? 18.898 -4.363 -18.180 1.00 87.50 170 LEU A CA 1
ATOM 1374 C C . LEU A 1 170 ? 18.146 -4.487 -19.504 1.00 87.50 170 LEU A C 1
ATOM 1376 O O . LEU A 1 170 ? 18.686 -4.178 -20.570 1.00 87.50 170 LEU A O 1
ATOM 1380 N N . SER A 1 171 ? 16.881 -4.889 -19.441 1.00 88.06 171 SER A N 1
ATOM 1381 C CA . SER A 1 171 ? 16.025 -5.080 -20.618 1.00 88.06 171 SER A CA 1
ATOM 1382 C C . SER A 1 171 ? 15.901 -3.837 -21.511 1.00 88.06 171 SER A C 1
ATOM 1384 O O . SER A 1 171 ? 15.740 -3.985 -22.727 1.00 88.06 171 SER A O 1
ATOM 1386 N N . GLY A 1 172 ? 15.966 -2.636 -20.929 1.00 83.38 172 GLY A N 1
ATOM 1387 C CA . GLY A 1 172 ? 15.920 -1.350 -21.631 1.00 83.38 172 GLY A CA 1
ATOM 1388 C C . GLY A 1 172 ? 17.200 -0.965 -22.384 1.00 83.38 172 GLY A C 1
ATOM 1389 O O . GLY A 1 172 ? 17.154 -0.098 -23.260 1.00 83.38 172 GLY A O 1
ATOM 1390 N N . MET A 1 173 ? 18.336 -1.617 -22.108 1.00 85.88 173 MET A N 1
ATOM 1391 C CA . MET A 1 173 ? 19.622 -1.235 -22.697 1.00 85.88 173 MET A CA 1
ATOM 1392 C C . MET A 1 173 ? 19.634 -1.401 -24.214 1.00 85.88 173 MET A C 1
ATOM 1394 O O . MET A 1 173 ? 19.254 -2.439 -24.755 1.00 85.88 173 MET A O 1
ATOM 1398 N N . GLY A 1 174 ? 20.105 -0.366 -24.913 1.00 77.19 174 GLY A N 1
ATOM 1399 C CA . GLY A 1 174 ? 20.199 -0.366 -26.374 1.00 77.19 174 GLY A CA 1
ATOM 1400 C C . GLY A 1 174 ? 18.854 -0.271 -27.101 1.00 77.19 174 GLY A C 1
ATOM 1401 O O . GLY A 1 174 ? 18.833 -0.312 -28.334 1.00 77.19 174 GLY A O 1
ATOM 1402 N N . ARG A 1 175 ? 17.733 -0.123 -26.379 1.00 84.25 175 ARG A N 1
ATOM 1403 C CA . ARG A 1 175 ? 16.432 0.159 -26.993 1.00 84.25 175 ARG A CA 1
ATOM 1404 C C . ARG A 1 175 ? 16.332 1.627 -27.423 1.00 84.25 175 ARG A C 1
ATOM 1406 O O . ARG A 1 175 ? 17.003 2.489 -26.851 1.00 84.25 175 ARG A O 1
ATOM 1413 N N . PRO A 1 176 ? 15.489 1.937 -28.426 1.00 84.44 176 PRO A N 1
ATOM 1414 C CA . PRO A 1 176 ? 15.138 3.316 -28.741 1.00 84.44 176 PRO A CA 1
ATOM 1415 C C . PRO A 1 176 ? 14.554 4.014 -27.510 1.00 84.44 176 PRO A C 1
ATOM 1417 O O . PRO A 1 176 ? 13.761 3.415 -26.787 1.00 84.44 176 PRO A O 1
ATOM 1420 N N . ARG A 1 177 ? 14.932 5.278 -27.296 1.00 86.75 177 ARG A N 1
ATOM 1421 C CA . ARG A 1 177 ? 14.387 6.091 -26.203 1.00 86.75 177 ARG A CA 1
ATOM 1422 C C . ARG A 1 177 ? 12.878 6.269 -26.363 1.00 86.75 177 ARG A C 1
ATOM 1424 O O . ARG A 1 177 ? 12.394 6.493 -27.473 1.00 86.75 177 ARG A O 1
ATOM 1431 N N . ASP A 1 178 ? 12.174 6.220 -25.243 1.00 87.25 178 ASP A N 1
ATOM 1432 C CA . ASP A 1 178 ? 10.735 6.454 -25.133 1.00 87.25 178 ASP A CA 1
ATOM 1433 C C . ASP A 1 178 ? 10.412 7.580 -24.134 1.00 87.25 178 ASP A C 1
ATOM 1435 O O . ASP A 1 178 ? 11.304 8.211 -23.562 1.00 87.25 178 ASP A O 1
ATOM 1439 N N . GLU A 1 179 ? 9.118 7.835 -23.925 1.00 85.12 179 GLU A N 1
ATOM 1440 C CA . GLU A 1 179 ? 8.621 8.891 -23.032 1.00 85.12 179 GLU A CA 1
ATOM 1441 C C . GLU A 1 179 ? 9.002 8.699 -21.550 1.00 85.12 179 GLU A C 1
ATOM 1443 O O . GLU A 1 179 ? 8.945 9.652 -20.769 1.00 85.12 179 GLU A O 1
ATOM 1448 N N . TYR A 1 180 ? 9.416 7.492 -21.149 1.00 87.94 180 TYR A N 1
ATOM 1449 C CA . TYR A 1 180 ? 9.831 7.178 -19.779 1.00 87.94 180 TYR A CA 1
ATOM 1450 C C . TYR A 1 180 ? 11.354 7.173 -19.614 1.00 87.94 180 TYR A C 1
ATOM 1452 O O . TYR A 1 180 ? 11.851 7.486 -18.530 1.00 87.94 180 TYR A O 1
ATOM 1460 N N . SER A 1 181 ? 12.095 6.889 -20.687 1.00 88.06 181 SER A N 1
ATOM 1461 C CA . SER A 1 181 ? 13.560 6.817 -20.715 1.00 88.06 181 SER A CA 1
ATOM 1462 C C . SER A 1 181 ? 14.203 8.112 -20.215 1.00 88.06 181 SER A C 1
ATOM 1464 O O . SER A 1 181 ? 15.112 8.084 -19.387 1.00 88.06 181 SER A O 1
ATOM 1466 N N . ASP A 1 182 ? 13.700 9.264 -20.668 1.00 87.19 182 ASP A N 1
ATOM 1467 C CA . ASP A 1 182 ? 14.237 10.569 -20.266 1.00 87.19 182 ASP A CA 1
ATOM 1468 C C . ASP A 1 182 ? 13.978 10.870 -18.779 1.00 87.19 182 ASP A C 1
ATOM 1470 O O . ASP A 1 182 ? 14.831 11.452 -18.105 1.00 87.19 182 ASP A O 1
ATOM 1474 N N . ASN A 1 183 ? 12.840 10.419 -18.237 1.00 87.62 183 ASN A N 1
ATOM 1475 C CA . ASN A 1 183 ? 12.527 10.564 -16.813 1.00 87.62 183 ASN A CA 1
ATOM 1476 C C . ASN A 1 183 ? 13.458 9.705 -15.949 1.00 87.62 183 ASN A C 1
ATOM 1478 O O . ASN A 1 183 ? 13.974 10.187 -14.941 1.00 87.62 183 ASN A O 1
ATOM 1482 N N . VAL A 1 184 ? 13.718 8.459 -16.363 1.00 87.94 184 VAL A N 1
ATOM 1483 C CA . VAL A 1 184 ? 14.656 7.559 -15.671 1.00 87.94 184 VAL A CA 1
ATOM 1484 C C . VAL A 1 184 ? 16.069 8.144 -15.672 1.00 87.94 184 VAL A C 1
ATOM 1486 O O . VAL A 1 184 ? 16.703 8.207 -14.621 1.00 87.94 184 VAL A O 1
ATOM 1489 N N . LEU A 1 185 ? 16.546 8.650 -16.814 1.00 86.69 185 LEU A N 1
ATOM 1490 C CA . LEU A 1 185 ? 17.862 9.293 -16.907 1.00 86.69 185 LEU A CA 1
ATOM 1491 C C . LEU A 1 185 ? 17.977 10.538 -16.029 1.00 86.69 185 LEU A C 1
ATOM 1493 O O . LEU A 1 185 ? 19.008 10.754 -15.389 1.00 86.69 185 LEU A O 1
ATOM 1497 N N . LYS A 1 186 ? 16.927 11.362 -15.995 1.00 86.06 186 LYS A N 1
ATOM 1498 C CA . LYS A 1 186 ? 16.882 12.541 -15.133 1.00 86.06 186 LYS A CA 1
ATOM 1499 C C . LYS A 1 186 ? 17.007 12.147 -13.659 1.00 86.06 186 LYS A C 1
ATOM 1501 O O . LYS A 1 186 ? 17.853 12.703 -12.966 1.00 86.06 186 LYS A O 1
ATOM 1506 N N . LEU A 1 187 ? 16.234 11.155 -13.214 1.00 84.81 187 LEU A N 1
ATOM 1507 C CA . LEU A 1 187 ? 16.279 10.654 -11.837 1.00 84.81 187 LEU A CA 1
ATOM 1508 C C . LEU A 1 187 ? 17.643 10.041 -11.488 1.00 84.81 187 LEU A C 1
ATOM 1510 O O . LEU A 1 187 ? 18.187 10.328 -10.426 1.00 84.81 187 LEU A O 1
ATOM 1514 N N . LEU A 1 188 ? 18.243 9.265 -12.398 1.00 82.62 188 LEU A N 1
ATOM 1515 C CA . LEU A 1 188 ? 19.593 8.715 -12.214 1.00 82.62 188 LEU A CA 1
ATOM 1516 C C . LEU A 1 188 ? 20.651 9.813 -12.030 1.00 82.62 188 LEU A C 1
ATOM 1518 O O . LEU A 1 188 ? 21.565 9.673 -11.216 1.00 82.62 188 LEU A O 1
ATOM 1522 N N . ARG A 1 189 ? 20.522 10.919 -12.768 1.00 83.50 189 ARG A N 1
ATOM 1523 C CA . ARG A 1 189 ? 21.434 12.062 -12.662 1.00 83.50 189 ARG A CA 1
ATOM 1524 C C . ARG A 1 189 ? 21.245 12.830 -11.356 1.00 83.50 189 ARG A C 1
ATOM 1526 O O . ARG A 1 189 ? 22.235 13.178 -10.720 1.00 83.50 189 ARG A O 1
ATOM 1533 N N . GLU A 1 190 ? 19.998 13.114 -10.990 1.00 83.88 190 GLU A N 1
ATOM 1534 C CA . GLU A 1 190 ? 19.655 13.929 -9.818 1.00 83.88 190 GLU A CA 1
ATOM 1535 C C . GLU A 1 190 ? 19.960 13.205 -8.498 1.00 83.88 190 GLU A C 1
ATOM 1537 O O . GLU A 1 190 ? 20.563 13.803 -7.610 1.00 83.88 190 GLU A O 1
ATOM 1542 N N . GLU A 1 191 ? 19.614 11.919 -8.387 1.00 74.38 191 GLU A N 1
ATOM 1543 C CA . GLU A 1 191 ? 19.727 11.165 -7.129 1.00 74.38 191 GLU A CA 1
ATOM 1544 C C . GLU A 1 191 ? 21.078 10.457 -6.969 1.00 74.38 191 GLU A C 1
ATOM 1546 O O . GLU A 1 191 ? 21.618 10.374 -5.866 1.00 74.38 191 GLU A O 1
ATOM 1551 N N . PHE A 1 192 ? 21.653 9.951 -8.064 1.00 71.44 192 PHE A N 1
ATOM 1552 C CA . PHE A 1 192 ? 22.861 9.117 -8.013 1.00 71.44 192 PHE A CA 1
ATOM 1553 C C . PHE A 1 192 ? 24.095 9.798 -8.612 1.00 71.44 192 PHE A C 1
ATOM 1555 O O . PHE A 1 192 ? 25.156 9.179 -8.700 1.00 71.44 192 PHE A O 1
ATOM 1562 N N . GLY A 1 193 ? 23.978 11.070 -9.017 1.00 65.75 193 GLY A N 1
ATOM 1563 C CA . GLY A 1 193 ? 25.089 11.847 -9.573 1.00 65.75 193 GLY A CA 1
ATOM 1564 C C . GLY A 1 193 ? 25.674 11.223 -10.837 1.00 65.75 193 GLY A C 1
ATOM 1565 O O . GLY A 1 193 ? 26.852 11.418 -11.142 1.00 65.75 193 GLY A O 1
ATOM 1566 N N . TRP A 1 194 ? 24.878 10.422 -11.549 1.00 65.50 194 TRP A N 1
ATOM 1567 C CA . TRP A 1 194 ? 25.381 9.652 -12.668 1.00 65.50 194 TRP A CA 1
ATOM 1568 C C . TRP A 1 194 ? 25.505 10.563 -13.891 1.00 65.50 194 TRP A C 1
ATOM 1570 O O . TRP A 1 194 ? 24.540 10.865 -14.594 1.00 65.50 194 TRP A O 1
ATOM 1580 N N . CYS A 1 195 ? 26.715 11.081 -14.088 1.00 51.66 195 CYS A N 1
ATOM 1581 C CA . CYS A 1 195 ? 27.105 11.748 -15.316 1.00 51.66 195 CYS A CA 1
ATOM 1582 C C . CYS A 1 195 ? 27.333 10.679 -16.380 1.00 51.66 195 CYS A C 1
ATOM 1584 O O . CYS A 1 195 ? 28.124 9.760 -16.166 1.00 51.66 195 CYS A O 1
ATOM 1586 N N . ASP A 1 196 ? 26.654 10.817 -17.521 1.00 52.16 196 ASP A N 1
ATOM 1587 C CA . ASP A 1 196 ? 27.038 10.125 -18.748 1.00 52.16 196 ASP A CA 1
ATOM 1588 C C . ASP A 1 196 ? 28.559 10.201 -18.886 1.00 52.16 196 ASP A C 1
ATOM 1590 O O . ASP A 1 196 ? 29.134 11.291 -18.821 1.00 52.16 196 ASP A O 1
ATOM 1594 N N . GLY A 1 197 ? 29.201 9.040 -19.013 1.00 50.81 197 GLY A N 1
ATOM 1595 C CA . GLY A 1 197 ? 30.630 8.969 -19.254 1.00 50.81 197 GLY A CA 1
ATOM 1596 C C . GLY A 1 197 ? 30.993 9.856 -20.441 1.00 50.81 197 GLY A C 1
ATOM 1597 O O . GLY A 1 197 ? 30.504 9.667 -21.556 1.00 50.81 197 GLY A O 1
ATOM 1598 N N . SER A 1 198 ? 31.838 10.843 -20.179 1.00 32.91 198 SER A N 1
ATOM 1599 C CA . SER A 1 198 ? 32.686 11.519 -21.155 1.00 32.91 198 SER A CA 1
ATOM 1600 C C . SER A 1 198 ? 34.058 11.655 -20.523 1.00 32.91 198 SER A C 1
ATOM 1602 O O . SER A 1 198 ? 34.120 12.212 -19.404 1.00 32.91 198 SER A O 1
#

Foldseek 3Di:
DQPDAPVVLLVVLVVVLVVLVVCFLCLQVQCVPPVSVVVVLVVLLQFLQFDCVPPPPPPPPPDDDDDDDDDDDPDPPPVPPPDGHTNRDDDVSSVVSSLSSLCSCLRNHDVVVLLVVLVCVLVPDPSSVVSSVSSNCSSCVVVVVLVVLCLQQAQDWDDDPDPVDDTDDGNNHPDPHDPSNVVNVVCCCPPVVDDDDD

pLDDT: mean 80.66, std 18.58, range [32.91, 97.75]

Secondary structure (DSSP, 8-state):
-TTS-HHHHHHHHHHHHHHHHHHTTHHHHHHTSHHHHHHHHHHHHHHT-B-GGG------SS------------------PPP--BTTB--HHHHHHHHHHHHHHHHHS-HHHHHHHHHHHHHH-TTTHHHHHHHHHHHH-HHHHHHHHHHHH--SPPPPSSTTSPPP--TTTTSPP-TTHHHHHHHHHHHH------